Protein AF-0000000080018408 (afdb_homodimer)

Solvent-accessible surface area (backbone atoms only — not comparable to full-atom values): 12020 Å² total; per-residue (Å²): 136,82,80,74,79,76,73,76,73,68,68,70,68,65,77,64,64,74,57,63,66,40,76,51,32,32,37,40,44,40,57,43,74,46,56,87,51,41,62,68,34,44,39,28,63,75,32,62,32,48,46,30,74,57,24,29,42,32,13,75,92,55,68,38,22,37,37,36,30,33,40,40,35,24,36,65,68,32,47,52,50,37,51,51,52,47,51,72,69,69,45,57,72,43,79,43,78,80,79,81,77,76,69,80,82,113,137,82,79,75,78,76,74,77,75,72,71,72,70,54,78,71,61,78,62,63,67,40,76,50,34,31,36,41,46,42,57,43,74,46,55,87,50,42,62,68,36,43,38,28,63,76,34,62,32,47,45,30,74,58,22,28,43,34,13,76,92,55,66,37,22,36,38,36,31,35,40,40,37,24,36,65,69,33,47,52,50,37,53,50,51,46,50,73,68,68,46,56,71,44,81,42,79,81,78,80,76,77,70,78,80,113

InterPro domains:
  IPR018449 NIL domain [PF09383] (25-93)
  IPR018449 NIL domain [SM00930] (22-96)
  IPR045865 ACT-like domain [SSF55021] (19-92)

Secondary structure (DSSP, 8-state):
---------------------EEEEEEEEE-GGGTT--HHHHHHHTT--EEEEEEEEESGGGTT-EEEEEEEEE-HHHHHHHHHHHHHTT--EEEE----------/--------------S------EEEEEEEEE-GGGTT--HHHHHHHTT--EEEEEEEEESGGGTT-EEEEEEEEE-HHHHHHHHHHHHHTT--EEEE----------

Radius of gyration: 22.49 Å; Cα contacts (8 Å, |Δi|>4): 356; chains: 2; bounding box: 64×68×62 Å

Sequence (212 aa):
MTTLNHQQNIILSNFSKHSNATQIRLRLYIPACYQHQPVISQLISKYNLVVNITGASLGKNTGYEGYFDIQIRGDISQISSGLSYLESLNLKIVGKPNVDGDSWFCMTTLNHQQNIILSNFSKHSNATQIRLRLYIPACYQHQPVISQLISKYNLVVNITGASLGKNTGYEGYFDIQIRGDISQISSGLSYLESLNLKIVGKPNVDGDSWFC

Foldseek 3Di:
DCPDDPPCPVPVVPCPVVLVKDKWKKKWWFDQVCLPPPLVVCLCPVLVKDKDFPDWDADVVVVRIIMTIIMIIGHPSSVVVSVVSSVVVVIDMGTDDDDPCPVDDD/DPPPPPPPPPPCPPPVPVQVKDKWKKKWWFDQVCLPPPLVVCLCPVLVKDKDFPDWDADVVVVRIIMTIIMIIDHPSSVVVSVVSSVVVVIDMGTDDDDPCPVDDD

pLDDT: mean 83.2, std 23.45, range [34.12, 98.88]

Organism: NCBI:txid2019572

Structure (mmCIF, N/CA/C/O backbone):
data_AF-0000000080018408-model_v1
#
loop_
_entity.id
_entity.type
_entity.pdbx_description
1 polymer 'NIL domain-containing protein'
#
loop_
_atom_site.group_PDB
_atom_site.id
_atom_site.type_symbol
_atom_site.label_atom_id
_atom_site.label_alt_id
_atom_site.label_comp_id
_atom_site.label_asym_id
_atom_site.label_entity_id
_atom_site.label_seq_id
_atom_site.pdbx_PDB_ins_code
_atom_site.Cartn_x
_atom_site.Cartn_y
_atom_site.Cartn_z
_atom_site.occupancy
_atom_site.B_iso_or_equiv
_atom_site.auth_seq_id
_atom_site.auth_comp_id
_atom_site.auth_asym_id
_atom_site.auth_atom_id
_atom_site.pdbx_PDB_model_num
ATOM 1 N N . MET A 1 1 ? -44.906 5.684 47.594 1 36 1 MET A N 1
ATOM 2 C CA . MET A 1 1 ? -43.625 6.355 47.344 1 36 1 MET A CA 1
ATOM 3 C C . MET A 1 1 ? -42.75 5.52 46.406 1 36 1 MET A C 1
ATOM 5 O O . MET A 1 1 ? -42.25 4.465 46.812 1 36 1 MET A O 1
ATOM 9 N N . THR A 1 2 ? -43.094 5.445 45.125 1 38.75 2 THR A N 1
ATOM 10 C CA . THR A 1 2 ? -42.844 4.688 43.906 1 38.75 2 THR A CA 1
ATOM 11 C C . THR A 1 2 ? -41.438 4.977 43.375 1 38.75 2 THR A C 1
ATOM 13 O O . THR A 1 2 ? -41.219 6.043 42.812 1 38.75 2 THR A O 1
ATOM 16 N N . THR A 1 3 ? -40.406 4.777 44.25 1 41.25 3 THR A N 1
ATOM 17 C CA . THR A 1 3 ? -39.031 5.125 43.906 1 41.25 3 THR A CA 1
ATOM 18 C C . THR A 1 3 ? -38.562 4.371 42.656 1 41.25 3 THR A C 1
ATOM 20 O O . THR A 1 3 ? -38.531 3.137 42.656 1 41.25 3 THR A O 1
ATOM 23 N N . LEU A 1 4 ? -39.125 4.801 41.406 1 36.75 4 LEU A N 1
ATOM 24 C CA . LEU A 1 4 ? -38.781 4.348 40.062 1 36.75 4 LEU A CA 1
ATOM 25 C C . LEU A 1 4 ? -37.25 4.242 39.938 1 36.75 4 LEU A C 1
ATOM 27 O O . LEU A 1 4 ? -36.531 5.086 40.438 1 36.75 4 LEU A O 1
ATOM 31 N N . ASN A 1 5 ? -36.812 3.066 39.5 1 42 5 ASN A N 1
ATOM 32 C CA . ASN A 1 5 ? -35.562 2.453 39.062 1 42 5 ASN A CA 1
ATOM 33 C C . ASN A 1 5 ? -34.906 3.303 37.969 1 42 5 ASN A C 1
ATOM 35 O O . ASN A 1 5 ? -35.375 3.387 36.844 1 42 5 ASN A O 1
ATOM 39 N N . HIS A 1 6 ? -34.312 4.461 38.375 1 39 6 HIS A N 1
ATOM 40 C CA . HIS A 1 6 ? -33.438 5.184 37.438 1 39 6 HIS A CA 1
ATOM 41 C C . HIS A 1 6 ? -32.438 4.242 36.781 1 39 6 HIS A C 1
ATOM 43 O O . HIS A 1 6 ? -31.578 3.686 37.469 1 39 6 HIS A O 1
ATOM 49 N N . GLN A 1 7 ? -32.938 3.34 35.906 1 38.81 7 GLN A N 1
ATOM 50 C CA . GLN A 1 7 ? -32.062 2.617 35 1 38.81 7 GLN A CA 1
ATOM 51 C C . GLN A 1 7 ? -30.984 3.541 34.406 1 38.81 7 GLN A C 1
ATOM 53 O O . GLN A 1 7 ? -31.297 4.59 33.844 1 38.81 7 GLN A O 1
ATOM 58 N N . GLN A 1 8 ? -29.812 3.715 35.156 1 37.12 8 GLN A N 1
ATOM 59 C CA . GLN A 1 8 ? -28.578 4.297 34.625 1 37.12 8 GLN A CA 1
ATOM 60 C C . GLN A 1 8 ? -28.297 3.809 33.219 1 37.12 8 GLN A C 1
ATOM 62 O O . GLN A 1 8 ? -28 2.631 33 1 37.12 8 GLN A O 1
ATOM 67 N N . ASN A 1 9 ? -29.203 4.168 32.25 1 38.22 9 ASN A N 1
ATOM 68 C CA . ASN A 1 9 ? -28.75 4.066 30.859 1 38.22 9 ASN A CA 1
ATOM 69 C C . ASN A 1 9 ? -27.297 4.504 30.719 1 38.22 9 ASN A C 1
ATOM 71 O O . ASN A 1 9 ? -27 5.703 30.719 1 38.22 9 ASN A O 1
ATOM 75 N N . ILE A 1 10 ? -26.391 3.85 31.469 1 35.66 10 ILE A N 1
ATOM 76 C CA . ILE A 1 10 ? -24.984 4.055 31.109 1 35.66 10 ILE A CA 1
ATOM 77 C C . ILE A 1 10 ? -24.844 4.152 29.594 1 35.66 10 ILE A C 1
ATOM 79 O O . ILE A 1 10 ? -25.078 3.174 28.891 1 35.66 10 ILE A O 1
ATOM 83 N N . ILE A 1 11 ? -25.344 5.25 29 1 34.12 11 ILE A N 1
ATOM 84 C CA . ILE A 1 11 ? -24.859 5.676 27.688 1 34.12 11 ILE A CA 1
ATOM 85 C C . ILE A 1 11 ? -23.406 5.227 27.5 1 34.1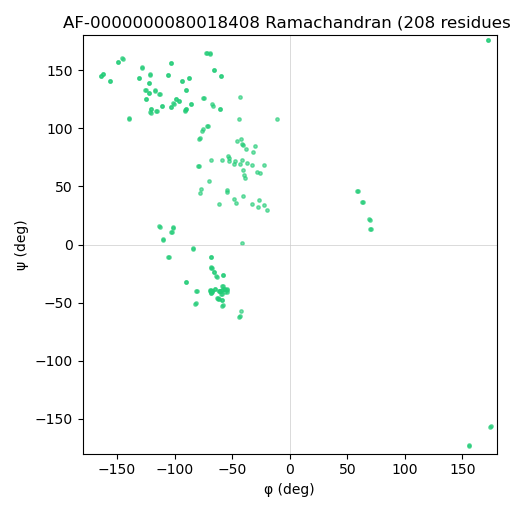2 11 ILE A C 1
ATOM 87 O O . ILE A 1 11 ? -22.516 5.699 28.203 1 34.12 11 ILE A O 1
ATOM 91 N N . LEU A 1 12 ? -23.203 3.922 27.516 1 36.12 12 LEU A N 1
ATOM 92 C CA . LEU A 1 12 ? -22 3.5 26.828 1 36.12 12 LEU A CA 1
ATOM 93 C C . LEU A 1 12 ? -21.625 4.492 25.734 1 36.12 12 LEU A C 1
ATOM 95 O O . LEU A 1 12 ? -22.234 4.504 24.656 1 36.12 12 LEU A O 1
ATOM 99 N N . SER A 1 13 ? -21.828 5.781 26.031 1 37.16 13 SER A N 1
ATOM 100 C CA . SER A 1 13 ? -21.062 6.664 25.141 1 37.16 13 SER A CA 1
ATOM 101 C C . SER A 1 13 ? -19.828 5.961 24.594 1 37.16 13 SER A C 1
ATOM 103 O O . SER A 1 13 ? -18.953 5.551 25.344 1 37.16 13 SER A O 1
ATOM 105 N N . ASN A 1 14 ? -20.062 4.91 23.875 1 38.53 14 ASN A N 1
ATOM 106 C CA . ASN A 1 14 ? -19.094 4.383 22.922 1 38.53 14 ASN A CA 1
ATOM 107 C C . ASN A 1 14 ? -17.938 5.359 22.703 1 38.53 14 ASN A C 1
ATOM 109 O O . ASN A 1 14 ? -18.156 6.555 22.5 1 38.53 14 ASN A O 1
ATOM 113 N N . PHE A 1 15 ? -16.75 4.977 23.266 1 38.38 15 PHE A N 1
ATOM 114 C CA . PHE A 1 15 ? -15.375 5.367 22.984 1 38.38 15 PHE A CA 1
ATOM 115 C C . PHE A 1 15 ? -15.25 5.914 21.562 1 38.38 15 PHE A C 1
ATOM 117 O O . PHE A 1 15 ? -15.133 5.145 20.609 1 38.38 15 PHE A O 1
ATOM 124 N N . SER A 1 16 ? -16.219 6.57 21.078 1 44.53 16 SER A N 1
ATOM 125 C CA . SER A 1 16 ? -15.719 7.371 19.953 1 44.53 16 SER A CA 1
ATOM 126 C C . SER A 1 16 ? -14.352 7.969 20.281 1 44.53 16 SER A C 1
ATOM 128 O O . SER A 1 16 ? -14.242 8.922 21.047 1 44.53 16 SER A O 1
ATOM 130 N N . LYS A 1 17 ? -13.539 7.141 20.906 1 44 17 LYS A N 1
ATOM 131 C CA . LYS A 1 17 ? -12.188 7.695 20.938 1 44 17 LYS A CA 1
ATOM 132 C C . LYS A 1 17 ? -11.984 8.719 19.828 1 44 17 LYS A C 1
ATOM 134 O O . LYS A 1 17 ? -12 8.367 18.641 1 44 17 LYS A O 1
ATOM 139 N N . HIS A 1 18 ? -12.625 9.875 19.859 1 48.81 18 HIS A N 1
ATOM 140 C CA . HIS A 1 18 ? -12.164 11.07 19.156 1 48.81 18 HIS A CA 1
ATOM 141 C C . HIS A 1 18 ? -10.68 10.969 18.828 1 48.81 18 HIS A C 1
ATOM 143 O O . HIS A 1 18 ? -9.828 11.406 19.594 1 48.81 18 HIS A O 1
ATOM 149 N N . SER A 1 19 ? -10.305 9.727 18.656 1 56.53 19 SER A N 1
ATOM 150 C CA . SER A 1 19 ? -8.883 9.602 18.344 1 56.53 19 SER A CA 1
ATOM 151 C C . SER A 1 19 ? -8.43 10.688 17.391 1 56.53 19 SER A C 1
ATOM 153 O O . SER A 1 19 ? -9.039 10.898 16.328 1 56.53 19 SER A O 1
ATOM 155 N N . ASN A 1 20 ? -8.055 11.891 17.891 1 69.81 20 ASN A N 1
ATOM 156 C CA . ASN A 1 20 ? -7.449 12.977 17.141 1 69.81 20 ASN A CA 1
ATOM 157 C C . ASN A 1 20 ? -6.578 12.453 16 1 69.81 20 ASN A C 1
ATOM 159 O O . ASN A 1 20 ? -5.477 11.945 16.234 1 69.81 20 ASN A O 1
ATOM 163 N N . ALA A 1 21 ? -7.305 12.102 14.938 1 86 21 ALA A N 1
ATOM 164 C CA . ALA A 1 21 ? -6.555 11.609 13.789 1 86 21 ALA A CA 1
ATOM 165 C C . ALA A 1 21 ? -5.594 12.664 13.266 1 86 21 ALA A C 1
ATOM 167 O O . ALA A 1 21 ? -5.957 13.844 13.141 1 86 21 ALA A O 1
ATOM 168 N N . THR A 1 22 ? -4.359 12.336 13.352 1 92.44 22 THR A N 1
ATOM 169 C CA . THR A 1 22 ? -3.279 13.109 12.75 1 92.44 22 THR A CA 1
ATOM 170 C C . THR A 1 22 ? -2.939 12.57 11.359 1 92.44 22 THR A C 1
ATOM 172 O O . THR A 1 22 ? -3.109 11.383 11.094 1 92.44 22 THR A O 1
ATOM 175 N N . GLN A 1 23 ? -2.65 13.57 10.43 1 95.75 23 GLN A N 1
ATOM 176 C CA . GLN A 1 23 ? -2.266 13.203 9.07 1 95.75 23 GLN A CA 1
ATOM 177 C C . GLN A 1 23 ? -0.895 13.773 8.719 1 95.75 23 GLN A C 1
ATOM 179 O O . GLN A 1 23 ? -0.616 14.938 8.977 1 95.75 23 GLN A O 1
ATOM 184 N N . ILE A 1 24 ? -0.051 12.867 8.188 1 96.88 24 ILE A N 1
ATOM 185 C CA . ILE A 1 24 ? 1.231 13.352 7.691 1 96.88 24 ILE A CA 1
ATOM 186 C C . ILE A 1 24 ? 1.449 12.859 6.262 1 96.88 24 ILE A C 1
ATOM 188 O O . ILE A 1 24 ? 0.867 11.859 5.852 1 96.88 24 ILE A O 1
ATOM 192 N N . ARG A 1 25 ? 2.229 13.633 5.48 1 97.94 25 ARG A N 1
ATOM 193 C CA . ARG A 1 25 ? 2.615 13.281 4.117 1 97.94 25 ARG A CA 1
ATOM 194 C C . ARG A 1 25 ? 4.125 13.117 3.998 1 97.94 25 ARG A C 1
ATOM 196 O O . ARG A 1 25 ? 4.887 13.914 4.559 1 97.94 25 ARG A O 1
ATOM 203 N N . LEU A 1 26 ? 4.477 12.031 3.361 1 98.19 26 LEU A N 1
ATOM 204 C CA . LEU A 1 26 ? 5.914 11.836 3.189 1 98.19 26 LEU A CA 1
ATOM 205 C C . LEU A 1 26 ? 6.211 11.078 1.901 1 98.19 26 LEU A C 1
ATOM 207 O O . LEU A 1 26 ? 5.312 10.469 1.315 1 98.19 26 LEU A O 1
ATOM 211 N N . ARG A 1 27 ? 7.406 11.234 1.385 1 98.62 27 ARG A N 1
ATOM 212 C CA . ARG A 1 27 ? 7.984 10.344 0.384 1 98.62 27 ARG A CA 1
ATOM 213 C C . ARG A 1 27 ? 8.883 9.289 1.034 1 98.62 27 ARG A C 1
ATOM 215 O O . ARG A 1 27 ? 9.773 9.633 1.811 1 98.62 27 ARG A O 1
ATOM 222 N N . LEU A 1 28 ? 8.547 8.062 0.758 1 98.81 28 LEU A N 1
ATOM 223 C CA . LEU A 1 28 ? 9.328 6.918 1.208 1 98.81 28 LEU A CA 1
ATOM 224 C C . LEU A 1 28 ? 10.164 6.344 0.068 1 98.81 28 LEU A C 1
ATOM 226 O O . LEU A 1 28 ? 9.617 5.934 -0.959 1 98.81 28 LEU A O 1
ATOM 230 N N . TYR A 1 29 ? 11.492 6.344 0.191 1 98.75 29 TYR A N 1
ATOM 231 C CA . TYR A 1 29 ? 12.367 5.711 -0.79 1 98.75 29 TYR A CA 1
ATOM 232 C C . TYR A 1 29 ? 12.625 4.254 -0.43 1 98.75 29 TYR A C 1
ATOM 234 O O . TYR A 1 29 ? 12.938 3.938 0.72 1 98.75 29 TYR A O 1
ATOM 242 N N . ILE A 1 30 ? 12.508 3.348 -1.39 1 98.44 30 ILE A N 1
ATOM 243 C CA . ILE A 1 30 ? 12.617 1.912 -1.153 1 98.44 30 ILE A CA 1
ATOM 244 C C . ILE A 1 30 ? 13.758 1.338 -1.996 1 98.44 30 ILE A C 1
ATOM 246 O O . ILE A 1 30 ? 13.648 1.258 -3.223 1 98.44 30 ILE A O 1
ATOM 250 N N . PRO A 1 31 ? 14.75 0.898 -1.301 1 97.81 31 PRO A N 1
ATOM 251 C CA . PRO A 1 31 ? 15.82 0.232 -2.055 1 97.81 31 PRO A CA 1
ATOM 252 C C . PRO A 1 31 ? 15.406 -1.145 -2.568 1 97.81 31 PRO A C 1
ATOM 254 O O . PRO A 1 31 ? 14.445 -1.737 -2.061 1 97.81 31 PRO A O 1
ATOM 257 N N . ALA A 1 32 ? 16.172 -1.66 -3.504 1 96.5 32 ALA A N 1
ATOM 258 C CA . ALA A 1 32 ? 15.844 -2.914 -4.18 1 96.5 32 ALA A CA 1
ATOM 259 C C . ALA A 1 32 ? 15.852 -4.082 -3.199 1 96.5 32 ALA A C 1
ATOM 261 O O . ALA A 1 32 ? 15.117 -5.055 -3.373 1 96.5 32 ALA A O 1
ATOM 262 N N . CYS A 1 33 ? 16.609 -3.965 -2.158 1 95.19 33 CYS A N 1
ATOM 263 C CA . CYS A 1 33 ? 16.734 -5.078 -1.223 1 95.19 33 CYS A CA 1
ATOM 264 C C . CYS A 1 33 ? 15.43 -5.309 -0.471 1 95.19 33 CYS A C 1
ATOM 266 O O . CYS A 1 33 ? 15.234 -6.359 0.138 1 95.19 33 CYS A O 1
ATOM 268 N N . TYR A 1 34 ? 14.477 -4.391 -0.579 1 96.62 34 TYR A N 1
ATOM 269 C CA . TYR A 1 34 ? 13.188 -4.543 0.082 1 96.62 34 TYR A CA 1
ATOM 270 C C . TYR A 1 34 ? 12.125 -5.008 -0.903 1 96.62 34 TYR A C 1
ATOM 272 O O . TYR A 1 34 ? 10.93 -4.98 -0.595 1 96.62 34 TYR A O 1
ATOM 280 N N . GLN A 1 35 ? 12.469 -5.449 -2.016 1 94.12 35 GLN A N 1
ATOM 281 C CA . GLN A 1 35 ? 11.547 -5.836 -3.084 1 94.12 35 GLN A CA 1
ATOM 282 C C . GLN A 1 35 ? 10.578 -6.914 -2.611 1 94.12 35 GLN A C 1
ATOM 284 O O . GLN A 1 35 ? 9.43 -6.957 -3.057 1 94.12 35 GLN A O 1
ATOM 289 N N . HIS A 1 36 ? 10.945 -7.703 -1.644 1 93.19 36 HIS A N 1
ATOM 290 C CA . HIS A 1 36 ? 10.102 -8.812 -1.199 1 93.19 36 HIS A CA 1
ATOM 291 C C . HIS A 1 36 ? 9.586 -8.578 0.216 1 93.19 36 HIS A C 1
ATOM 293 O O . HIS A 1 36 ? 9.086 -9.5 0.86 1 93.19 36 HIS A O 1
ATOM 299 N N . GLN A 1 37 ? 9.68 -7.402 0.66 1 96.06 37 GLN A N 1
ATOM 300 C CA . GLN A 1 37 ? 9.227 -7.027 1.996 1 96.06 37 GLN A CA 1
ATOM 301 C C . GLN A 1 37 ? 8 -6.117 1.93 1 96.06 37 GLN A C 1
ATOM 303 O O . GLN A 1 37 ? 8.062 -5.023 1.365 1 96.06 37 GLN A O 1
ATOM 308 N N . PRO A 1 38 ? 6.895 -6.539 2.5 1 98.38 38 PRO A N 1
ATOM 309 C CA . PRO A 1 38 ? 5.672 -5.738 2.43 1 98.38 38 PRO A CA 1
ATOM 310 C C . PRO A 1 38 ? 5.66 -4.59 3.436 1 98.38 38 PRO A C 1
ATOM 312 O O . PRO A 1 38 ? 4.789 -4.539 4.309 1 98.38 38 PRO A O 1
ATOM 315 N N . VAL A 1 39 ? 6.516 -3.607 3.277 1 98.69 39 VAL A N 1
ATOM 316 C CA . VAL A 1 39 ? 6.77 -2.504 4.195 1 98.69 39 VAL A CA 1
ATOM 317 C C . VAL A 1 39 ? 5.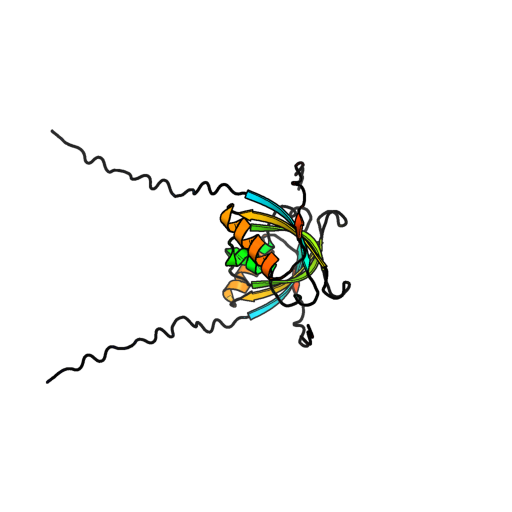484 -1.716 4.426 1 98.69 39 VAL A C 1
ATOM 319 O O . VAL A 1 39 ? 5.105 -1.453 5.57 1 98.69 39 VAL A O 1
ATOM 322 N N . ILE A 1 40 ? 4.777 -1.379 3.381 1 98.88 40 ILE A N 1
ATOM 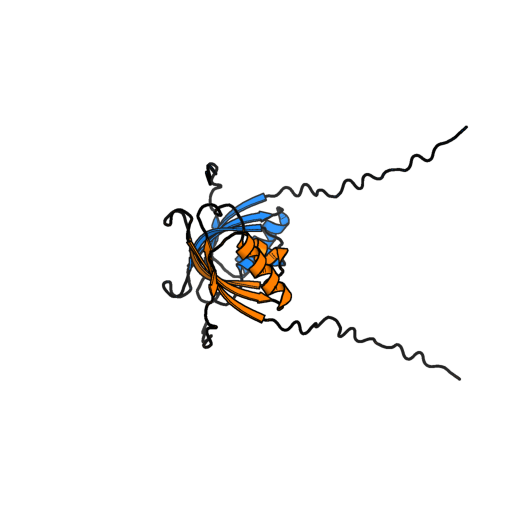323 C CA . ILE A 1 40 ? 3.559 -0.586 3.477 1 98.88 40 ILE A CA 1
ATOM 324 C C . ILE A 1 40 ? 2.467 -1.402 4.164 1 98.88 40 ILE A C 1
ATOM 326 O O . ILE A 1 40 ? 1.703 -0.87 4.977 1 98.88 40 ILE A O 1
ATOM 330 N N . SER A 1 41 ? 2.371 -2.656 3.869 1 98.88 41 SER A N 1
ATOM 331 C CA . SER A 1 41 ? 1.413 -3.533 4.535 1 98.88 41 SER A CA 1
ATOM 332 C C . SER A 1 41 ? 1.615 -3.527 6.047 1 98.88 41 SER A C 1
ATOM 334 O O . SER A 1 41 ? 0.645 -3.531 6.805 1 98.88 41 SER A O 1
ATOM 336 N N . GLN A 1 42 ? 2.855 -3.49 6.492 1 98.69 42 GLN A N 1
ATOM 337 C CA . GLN A 1 42 ? 3.174 -3.492 7.918 1 98.69 42 GLN A CA 1
ATOM 338 C C . GLN A 1 42 ? 2.734 -2.189 8.578 1 98.69 42 GLN A C 1
ATOM 340 O O . GLN A 1 42 ? 2.205 -2.201 9.695 1 98.69 42 GLN A O 1
ATOM 345 N N . LEU A 1 43 ? 2.945 -1.055 7.836 1 98.81 43 LEU A N 1
ATOM 346 C CA . LEU A 1 43 ? 2.449 0.209 8.367 1 98.81 43 LEU A CA 1
ATOM 347 C C . LEU A 1 43 ? 0.962 0.114 8.695 1 98.81 43 LEU A C 1
ATOM 349 O O . LEU A 1 43 ? 0.515 0.623 9.727 1 98.81 43 LEU A O 1
ATOM 353 N N . ILE A 1 44 ? 0.313 -0.562 7.832 1 98.81 44 ILE A N 1
ATOM 354 C CA . ILE A 1 44 ? -1.142 -0.614 7.926 1 98.81 44 ILE A CA 1
ATOM 355 C C . ILE A 1 44 ? -1.557 -1.663 8.953 1 98.81 44 ILE A C 1
ATOM 357 O O . ILE A 1 44 ? -2.309 -1.365 9.891 1 98.81 44 ILE A O 1
ATOM 361 N N . SER A 1 45 ? -1.073 -2.838 8.883 1 98.56 45 SER A N 1
ATOM 362 C CA . SER A 1 45 ? -1.58 -3.957 9.672 1 98.56 45 SER A CA 1
ATOM 363 C C . SER A 1 45 ? -1.013 -3.938 11.094 1 98.56 45 SER A C 1
ATOM 365 O O . SER A 1 45 ? -1.728 -4.219 12.055 1 98.56 45 SER A O 1
ATOM 367 N N . LYS A 1 46 ? 0.2 -3.631 11.242 1 98.38 46 LYS A N 1
ATOM 368 C CA . LYS A 1 46 ? 0.854 -3.732 12.539 1 98.38 46 LYS A CA 1
ATOM 369 C C . LYS A 1 46 ? 0.722 -2.43 13.328 1 98.38 46 LYS A C 1
ATOM 371 O O . LYS A 1 46 ? 0.579 -2.447 14.547 1 98.38 46 LYS A O 1
ATOM 376 N N . TYR A 1 47 ? 0.694 -1.312 12.602 1 98.44 47 TYR A N 1
ATOM 377 C CA . TYR A 1 47 ? 0.71 -0.034 13.305 1 98.44 47 TYR A CA 1
ATOM 378 C C . TYR A 1 47 ? -0.632 0.677 13.172 1 98.44 47 TYR A C 1
ATOM 380 O O . TYR A 1 47 ? -0.783 1.817 13.617 1 98.44 47 TYR A O 1
ATOM 388 N N . ASN A 1 48 ? -1.562 0.031 12.562 1 98 48 ASN A N 1
ATOM 389 C CA . ASN A 1 48 ? -2.949 0.483 12.516 1 98 48 ASN A CA 1
ATOM 390 C C . ASN A 1 48 ? -3.064 1.864 11.875 1 98 48 ASN A C 1
ATOM 392 O O . ASN A 1 48 ? -3.721 2.752 12.422 1 98 48 ASN A O 1
ATOM 396 N N . LEU A 1 49 ? -2.365 2.018 10.758 1 98.75 49 LEU A N 1
ATOM 397 C CA . LEU A 1 49 ? -2.395 3.283 10.031 1 98.75 49 LEU A CA 1
ATOM 398 C C . LEU A 1 49 ? -3.236 3.164 8.766 1 98.75 49 LEU A C 1
ATOM 400 O O . LEU A 1 49 ? -3.32 2.088 8.172 1 98.75 49 LEU A O 1
ATOM 404 N N . VAL A 1 50 ? -3.904 4.215 8.422 1 98.62 50 VAL A N 1
ATOM 405 C CA . VAL A 1 50 ? -4.504 4.34 7.094 1 98.62 50 VAL A CA 1
ATOM 406 C C . VAL A 1 50 ? -3.514 4.996 6.137 1 98.62 50 VAL A C 1
ATOM 408 O O . VAL A 1 50 ? -3.07 6.125 6.371 1 98.62 50 VAL A O 1
ATOM 411 N N . VAL A 1 51 ? -3.088 4.277 5.109 1 98.75 51 VAL A N 1
ATOM 412 C CA . VAL A 1 51 ? -2.059 4.77 4.195 1 98.75 51 VAL A CA 1
ATOM 413 C C . VAL A 1 51 ? -2.648 4.941 2.799 1 98.75 51 VAL A C 1
ATOM 415 O O . VAL A 1 51 ? -3.092 3.971 2.18 1 98.75 51 VAL A O 1
ATOM 418 N N . ASN A 1 52 ? -2.719 6.168 2.322 1 98.19 52 ASN A N 1
ATOM 419 C CA . ASN A 1 52 ? -3.051 6.461 0.931 1 98.19 52 ASN A CA 1
ATOM 420 C C . ASN A 1 52 ? -1.798 6.727 0.1 1 98.19 52 ASN A C 1
ATOM 422 O O . ASN A 1 52 ? -0.947 7.527 0.491 1 98.19 52 ASN A O 1
ATOM 426 N N . ILE A 1 53 ? -1.648 5.969 -1.008 1 98.31 53 ILE A N 1
ATOM 427 C CA . ILE A 1 53 ? -0.525 6.172 -1.916 1 98.31 53 ILE A CA 1
ATOM 428 C C . ILE A 1 53 ? -0.916 7.168 -3.006 1 98.31 53 ILE A C 1
ATOM 430 O O . ILE A 1 53 ? -1.769 6.875 -3.846 1 98.31 53 ILE A O 1
ATOM 434 N N . THR A 1 54 ? -0.269 8.367 -3.049 1 96.44 54 THR A N 1
ATOM 435 C CA . THR A 1 54 ? -0.642 9.461 -3.938 1 96.44 54 THR A CA 1
ATOM 436 C C . THR A 1 54 ? 0.347 9.578 -5.094 1 96.44 54 THR A C 1
ATOM 438 O O . THR A 1 54 ? 0.087 10.289 -6.066 1 96.44 54 THR A O 1
ATOM 441 N N . GLY A 1 55 ? 1.423 8.891 -4.996 1 97.69 55 GLY A N 1
ATOM 442 C CA . GLY A 1 55 ? 2.457 8.844 -6.02 1 97.69 55 GLY A CA 1
ATOM 443 C C . GLY A 1 55 ? 3.416 7.68 -5.836 1 97.69 55 GLY A C 1
ATOM 444 O O . GLY A 1 55 ? 3.691 7.266 -4.707 1 97.69 55 GLY A O 1
ATOM 445 N N . ALA A 1 56 ? 3.852 7.141 -6.914 1 98.5 56 ALA A N 1
ATOM 446 C CA . ALA A 1 56 ? 4.82 6.051 -6.82 1 98.5 56 ALA A CA 1
ATOM 447 C C . ALA A 1 56 ? 5.543 5.844 -8.148 1 98.5 56 ALA A C 1
ATOM 449 O O . ALA A 1 56 ? 4.965 6.059 -9.219 1 98.5 56 ALA A O 1
ATOM 450 N N . SER A 1 57 ? 6.758 5.465 -8.086 1 98.38 57 SER A N 1
ATOM 451 C CA . SER A 1 57 ? 7.582 4.938 -9.164 1 98.38 57 SER A CA 1
ATOM 452 C C . SER A 1 57 ? 8.453 3.781 -8.688 1 98.38 57 SER A C 1
ATOM 454 O O . SER A 1 57 ? 9.328 3.967 -7.84 1 98.38 57 SER A O 1
ATOM 456 N N . LEU A 1 58 ? 8.086 2.615 -9.133 1 98.06 58 LEU A N 1
ATOM 457 C CA . LEU A 1 58 ? 8.719 1.378 -8.695 1 98.06 58 LEU A CA 1
ATOM 458 C C . LEU A 1 58 ? 8.547 0.276 -9.734 1 98.06 58 LEU A C 1
ATOM 460 O O . LEU A 1 58 ? 7.465 0.125 -10.312 1 98.06 58 LEU A O 1
ATOM 464 N N . GLY A 1 59 ? 9.602 -0.54 -9.938 1 96.44 59 GLY A N 1
ATOM 465 C CA . GLY A 1 59 ? 9.477 -1.704 -10.797 1 96.44 59 GLY A CA 1
ATOM 466 C C . GLY A 1 59 ? 10.797 -2.154 -11.391 1 96.44 59 GLY A C 1
ATOM 467 O O . GLY A 1 59 ? 11.859 -1.688 -10.969 1 96.44 59 GLY A O 1
ATOM 468 N N . LYS A 1 60 ? 10.641 -3.135 -12.305 1 92.88 60 LYS A N 1
ATOM 469 C CA . LYS A 1 60 ? 11.828 -3.697 -12.945 1 92.88 60 LYS A CA 1
ATOM 470 C C . LYS A 1 60 ? 12.617 -2.619 -13.68 1 92.88 60 LYS A C 1
ATOM 472 O O . LYS A 1 60 ? 13.852 -2.619 -13.656 1 92.88 60 LYS A O 1
ATOM 477 N N . ASN A 1 61 ? 11.906 -1.671 -14.25 1 93.25 61 ASN A N 1
ATOM 478 C CA . ASN A 1 61 ? 12.531 -0.622 -15.047 1 93.25 61 ASN A CA 1
ATOM 479 C C . ASN A 1 61 ? 13.375 0.311 -14.188 1 93.25 61 ASN A C 1
ATOM 481 O O . ASN A 1 61 ? 14.258 1.005 -14.695 1 93.25 61 ASN A O 1
ATOM 485 N N . THR A 1 62 ? 13.18 0.366 -12.906 1 93.75 62 THR A N 1
ATOM 486 C CA . THR A 1 62 ? 13.938 1.186 -11.977 1 93.75 62 THR A CA 1
ATOM 487 C C . THR A 1 62 ? 14.945 0.334 -11.203 1 93.75 62 THR A C 1
ATOM 489 O O . THR A 1 62 ? 15.539 0.795 -10.227 1 93.75 62 THR A O 1
ATOM 492 N N . GLY A 1 63 ? 15.188 -0.935 -11.586 1 93.88 63 GLY A N 1
ATOM 493 C CA . GLY A 1 63 ? 16.016 -1.846 -10.805 1 93.88 63 GLY A CA 1
ATOM 494 C C . GLY A 1 63 ? 15.367 -2.26 -9.492 1 93.88 63 GLY A C 1
ATOM 495 O O . GLY A 1 63 ? 16.062 -2.531 -8.516 1 93.88 63 GLY A O 1
ATOM 496 N N . TYR A 1 64 ? 14.047 -2.168 -9.344 1 93.5 64 TYR A N 1
ATOM 497 C CA . TYR A 1 64 ? 13.227 -2.559 -8.203 1 93.5 64 TYR A CA 1
ATOM 498 C C . TYR A 1 64 ? 13.469 -1.631 -7.016 1 93.5 64 TYR A C 1
ATOM 500 O O . TYR A 1 64 ? 13.18 -1.99 -5.871 1 93.5 64 TYR A O 1
ATOM 508 N N . GLU A 1 65 ? 14.125 -0.541 -7.316 1 97.5 65 GLU A N 1
ATOM 509 C CA . GLU A 1 65 ? 14.148 0.569 -6.367 1 97.5 65 GLU A CA 1
ATOM 510 C C . GLU A 1 65 ? 13.195 1.683 -6.797 1 97.5 65 GLU A C 1
ATOM 512 O O . GLU A 1 65 ? 12.828 1.773 -7.969 1 97.5 65 GLU A O 1
ATOM 517 N N . GLY A 1 66 ? 12.742 2.494 -5.867 1 98.19 66 GLY A N 1
ATOM 518 C CA . GLY A 1 66 ? 11.805 3.553 -6.199 1 98.19 66 GLY A CA 1
ATOM 519 C C . GLY A 1 66 ? 11.297 4.305 -4.98 1 98.19 66 GLY A C 1
ATOM 520 O O . GLY A 1 66 ? 12.023 4.48 -4.004 1 98.19 66 GLY A O 1
ATOM 521 N N . TYR A 1 67 ? 10.125 4.906 -5.148 1 98.62 67 TYR A N 1
ATOM 522 C CA . TYR A 1 67 ? 9.578 5.68 -4.039 1 98.62 67 TYR A CA 1
ATOM 523 C C . TYR A 1 67 ? 8.055 5.59 -4.004 1 98.62 67 TYR A C 1
ATOM 525 O O . TYR A 1 67 ? 7.43 5.211 -4.996 1 98.62 67 TYR A O 1
ATOM 533 N N . PHE A 1 68 ? 7.523 5.887 -2.873 1 98.62 68 PHE A N 1
ATOM 534 C CA . PHE A 1 68 ? 6.102 6.082 -2.623 1 98.62 68 PHE A CA 1
ATOM 535 C C . PHE A 1 68 ? 5.844 7.445 -1.987 1 98.62 68 PHE A C 1
ATOM 537 O O . PHE A 1 68 ? 6.477 7.797 -0.99 1 98.62 68 PHE A O 1
ATOM 544 N N . ASP A 1 69 ? 4.992 8.234 -2.562 1 98.25 69 ASP A N 1
ATOM 545 C CA . ASP A 1 69 ? 4.355 9.336 -1.848 1 98.25 69 ASP A CA 1
ATOM 546 C C . ASP A 1 69 ? 3.105 8.859 -1.11 1 98.25 69 ASP A C 1
ATOM 548 O O . ASP A 1 69 ? 2.182 8.32 -1.726 1 98.25 69 ASP A O 1
ATOM 552 N N . ILE A 1 70 ? 3.121 9.047 0.252 1 98.44 70 ILE A N 1
ATOM 553 C CA . ILE A 1 70 ? 2.014 8.492 1.019 1 98.44 70 ILE A CA 1
ATOM 554 C C . ILE A 1 70 ? 1.454 9.547 1.966 1 98.44 70 ILE A C 1
ATOM 556 O O . ILE A 1 70 ? 2.197 10.391 2.469 1 98.44 70 ILE A O 1
ATOM 560 N N . GLN A 1 71 ? 0.13 9.484 2.109 1 97.5 71 GLN A N 1
ATOM 561 C CA . GLN A 1 71 ? -0.59 10.141 3.199 1 97.5 71 GLN A CA 1
ATOM 562 C C . GLN A 1 71 ? -0.951 9.141 4.297 1 97.5 71 GLN A C 1
ATOM 564 O O . GLN A 1 71 ? -1.601 8.125 4.031 1 97.5 71 GLN A O 1
ATOM 569 N N . ILE A 1 72 ? -0.455 9.43 5.512 1 98.12 72 ILE A N 1
ATOM 570 C CA . ILE A 1 72 ? -0.649 8.516 6.629 1 98.12 72 ILE A CA 1
ATOM 571 C C . ILE A 1 72 ? -1.565 9.148 7.668 1 98.12 72 ILE A C 1
ATOM 573 O O . ILE A 1 72 ? -1.357 10.297 8.07 1 98.12 72 ILE A O 1
ATOM 577 N N . ARG A 1 73 ? -2.605 8.375 8.062 1 98.06 73 ARG A N 1
ATOM 578 C CA . ARG A 1 73 ? -3.539 8.828 9.086 1 98.06 73 ARG A CA 1
ATOM 579 C C . ARG A 1 73 ? -3.582 7.852 10.258 1 98.06 73 ARG A C 1
ATOM 581 O O . ARG A 1 73 ? -3.555 6.637 10.055 1 98.06 73 ARG A O 1
ATOM 588 N N . GLY A 1 74 ? -3.631 8.336 11.453 1 97.69 74 GLY A N 1
ATOM 589 C CA . GLY A 1 74 ? -3.725 7.609 12.711 1 97.69 74 GLY A CA 1
ATOM 590 C C . GLY A 1 74 ? -3.566 8.5 13.922 1 97.69 74 GLY A C 1
ATOM 591 O O . GLY A 1 74 ? -3.447 9.719 13.797 1 97.69 74 GLY A O 1
ATOM 592 N N . ASP A 1 75 ? -3.715 7.957 15.055 1 96.94 75 ASP A N 1
ATOM 593 C CA . ASP A 1 75 ? -3.428 8.766 16.234 1 96.94 75 ASP A CA 1
ATOM 594 C C . ASP A 1 75 ? -1.934 9.055 16.359 1 96.94 75 ASP A C 1
ATOM 596 O O . ASP A 1 75 ? -1.124 8.469 15.633 1 96.94 75 ASP A O 1
ATOM 600 N N . ILE A 1 76 ? -1.62 10.008 17.156 1 96.25 76 ILE A N 1
ATOM 601 C CA . ILE A 1 76 ? -0.244 10.469 17.297 1 96.25 76 ILE A CA 1
ATOM 602 C C . ILE A 1 76 ? 0.663 9.297 17.656 1 96.25 76 ILE A C 1
ATOM 604 O O . ILE A 1 76 ? 1.769 9.172 17.125 1 96.25 76 ILE A O 1
ATOM 608 N N . SER A 1 77 ? 0.225 8.414 18.531 1 97.56 77 SER A N 1
ATOM 609 C CA . SER A 1 77 ? 1.036 7.273 18.953 1 97.56 77 SER A CA 1
ATOM 610 C C . SER A 1 77 ? 1.233 6.293 17.797 1 97.56 77 SER A C 1
ATOM 612 O O . SER A 1 77 ? 2.314 5.723 17.641 1 97.56 77 SER A O 1
ATOM 614 N N . GLN A 1 78 ? 0.199 6.051 17 1 97.94 78 GLN A N 1
ATOM 615 C CA . GLN A 1 78 ? 0.291 5.168 15.844 1 97.94 78 GLN A CA 1
ATOM 616 C C . GLN A 1 78 ? 1.282 5.707 14.82 1 97.94 78 GLN A C 1
ATOM 618 O O . GLN A 1 78 ? 2.143 4.973 14.336 1 97.94 78 GLN A O 1
ATOM 623 N N . ILE A 1 79 ? 1.178 6.965 14.547 1 98.31 79 ILE A N 1
ATOM 624 C CA . ILE A 1 79 ? 2.059 7.625 13.586 1 98.31 79 ILE A CA 1
ATOM 625 C C . ILE A 1 79 ? 3.504 7.551 14.078 1 98.31 79 ILE A C 1
ATOM 627 O O . ILE A 1 79 ? 4.406 7.191 13.32 1 98.31 79 ILE A O 1
ATOM 631 N N . SER A 1 80 ? 3.66 7.859 15.312 1 98 80 SER A N 1
ATOM 632 C CA . SER A 1 80 ? 5 7.805 15.883 1 98 80 SER A CA 1
ATOM 633 C C . SER A 1 80 ? 5.594 6.402 15.773 1 98 80 SER A C 1
ATOM 635 O O . SER A 1 80 ? 6.754 6.242 15.383 1 98 80 SER A O 1
ATOM 637 N N . SER A 1 81 ? 4.867 5.41 16.031 1 98.56 81 SER A N 1
ATOM 638 C CA . SER A 1 81 ? 5.332 4.031 15.953 1 98.56 81 SER A CA 1
ATOM 639 C C . SER A 1 81 ? 5.598 3.621 14.508 1 98.56 81 SER A C 1
ATOM 641 O O . SER A 1 81 ? 6.57 2.92 14.219 1 98.56 81 SER A O 1
ATOM 643 N N . GLY A 1 82 ? 4.723 4.02 13.594 1 98.75 82 GLY A N 1
ATOM 644 C CA . GLY A 1 82 ? 4.926 3.732 12.188 1 98.75 82 GLY A CA 1
ATOM 645 C C . GLY A 1 82 ? 6.191 4.355 11.625 1 98.75 82 GLY A C 1
ATOM 646 O O . GLY A 1 82 ? 6.93 3.709 10.883 1 98.75 82 GLY A O 1
ATOM 647 N N . LEU A 1 83 ? 6.434 5.609 12.086 1 98.62 83 LEU A N 1
ATOM 648 C CA . LEU A 1 83 ? 7.645 6.293 11.648 1 98.62 83 LEU A CA 1
ATOM 649 C C . LEU A 1 83 ? 8.883 5.629 12.242 1 98.62 83 LEU A C 1
ATOM 651 O O . LEU A 1 83 ? 9.914 5.52 11.57 1 98.62 83 LEU A O 1
ATOM 655 N N . SER A 1 84 ? 8.844 5.199 13.484 1 98.69 84 SER A N 1
ATOM 656 C CA . SER A 1 84 ? 9.938 4.469 14.109 1 98.69 84 SER A CA 1
ATOM 657 C C . SER A 1 84 ? 10.227 3.168 13.367 1 98.69 84 SER A C 1
ATOM 659 O O . SER A 1 84 ? 11.391 2.787 13.195 1 98.69 84 SER A O 1
ATOM 661 N N . TYR A 1 85 ? 9.195 2.486 12.945 1 98.88 85 TYR A N 1
ATOM 662 C CA . TYR A 1 85 ? 9.328 1.278 12.141 1 98.88 85 TYR A CA 1
ATOM 663 C C . TYR A 1 85 ? 10.094 1.566 10.852 1 98.88 85 TYR A C 1
ATOM 665 O O . TYR A 1 85 ? 11.078 0.897 10.547 1 98.88 85 TYR A O 1
ATOM 673 N N . LEU A 1 86 ? 9.703 2.564 10.062 1 98.75 86 LEU A N 1
ATOM 674 C CA . LEU A 1 86 ? 10.383 2.912 8.82 1 98.75 86 LEU A CA 1
ATOM 675 C C . LEU A 1 86 ? 11.844 3.262 9.078 1 98.75 86 LEU A C 1
ATOM 677 O O . LEU A 1 86 ? 12.719 2.893 8.289 1 98.75 86 LEU A O 1
ATOM 681 N N . GLU A 1 87 ? 12.055 3.959 10.195 1 98.25 87 GLU A N 1
ATOM 682 C CA . GLU A 1 87 ? 13.414 4.328 10.57 1 98.25 87 GLU A CA 1
ATOM 683 C C . GLU A 1 87 ? 14.25 3.092 10.891 1 98.25 87 GLU A C 1
ATOM 685 O O . GLU A 1 87 ? 15.43 3.029 10.539 1 98.25 87 GLU A O 1
ATOM 690 N N . SER A 1 88 ? 13.672 2.152 11.5 1 98.44 88 SER A N 1
ATOM 691 C CA . SER A 1 88 ? 14.383 0.937 11.875 1 98.44 88 SER A CA 1
ATOM 692 C C . SER A 1 88 ? 14.812 0.144 10.648 1 98.44 88 SER A C 1
ATOM 694 O O . SER A 1 88 ? 15.75 -0.655 10.719 1 98.44 88 SER A O 1
ATOM 696 N N . LEU A 1 89 ? 14.141 0.333 9.578 1 98.19 89 LEU A N 1
ATOM 697 C CA . LEU A 1 89 ? 14.5 -0.321 8.32 1 98.19 89 LEU A CA 1
ATOM 698 C C . LEU A 1 89 ? 15.578 0.464 7.586 1 98.19 89 LEU A C 1
ATOM 700 O O . LEU A 1 89 ? 16.047 0.046 6.523 1 98.19 89 LEU A O 1
ATOM 704 N N . ASN A 1 90 ? 15.945 1.604 8.125 1 98.06 90 ASN A N 1
ATOM 705 C CA . ASN A 1 90 ? 16.969 2.471 7.539 1 98.06 90 ASN A CA 1
ATOM 706 C C . ASN A 1 90 ? 16.531 3.002 6.176 1 98.06 90 ASN A C 1
ATOM 708 O O . ASN A 1 90 ? 17.344 3.088 5.25 1 98.06 90 ASN A O 1
ATOM 712 N N . LEU A 1 91 ? 15.266 3.279 6.082 1 98.69 91 LEU A N 1
ATOM 713 C CA . LEU A 1 91 ? 14.734 3.842 4.844 1 98.69 91 LEU A CA 1
ATOM 714 C C . LEU A 1 91 ? 14.836 5.363 4.852 1 98.69 91 LEU A C 1
ATOM 716 O O . LEU A 1 91 ? 14.68 5.996 5.895 1 98.69 91 LEU A O 1
ATOM 720 N N . LYS A 1 92 ? 15.125 5.977 3.682 1 98.38 92 LYS A N 1
ATOM 721 C CA . LYS A 1 92 ? 15.086 7.426 3.512 1 98.38 92 LYS A CA 1
ATOM 722 C C . LYS A 1 92 ? 13.641 7.922 3.418 1 98.38 92 LYS A C 1
ATOM 724 O O . LYS A 1 92 ? 12.844 7.395 2.641 1 98.38 92 LYS A O 1
ATOM 729 N N . ILE A 1 93 ? 13.297 8.875 4.273 1 98.56 93 ILE A N 1
ATOM 730 C CA . ILE A 1 93 ? 11.969 9.477 4.309 1 98.56 93 ILE A CA 1
ATOM 731 C C . ILE A 1 93 ? 12.086 10.992 4.168 1 98.56 93 ILE A C 1
ATOM 733 O O . ILE A 1 93 ? 12.93 11.617 4.809 1 98.56 93 ILE A O 1
ATOM 737 N N . VAL A 1 94 ? 11.266 11.578 3.287 1 98.19 94 VAL A N 1
ATOM 738 C CA . VAL A 1 94 ? 11.188 13.031 3.127 1 98.19 94 VAL A CA 1
ATOM 739 C C . VAL A 1 94 ? 9.766 13.508 3.406 1 98.19 94 VAL A C 1
ATOM 741 O O . VAL A 1 94 ? 8.828 13.117 2.713 1 98.19 94 VAL A O 1
ATOM 744 N N . GLY A 1 95 ? 9.562 14.312 4.43 1 96.81 95 GLY A N 1
ATOM 745 C CA . GLY A 1 95 ? 8.258 14.906 4.699 1 96.81 95 GLY A CA 1
ATOM 746 C C . GLY A 1 95 ? 7.746 15.766 3.561 1 96.81 95 GLY A C 1
ATOM 747 O O . GLY A 1 95 ? 8.531 16.391 2.842 1 96.81 95 GLY A O 1
ATOM 748 N N . LYS A 1 96 ? 6.406 15.734 3.375 1 93.44 96 LYS A N 1
ATOM 749 C CA . LYS A 1 96 ? 5.75 16.578 2.383 1 93.44 96 LYS A CA 1
ATOM 750 C C . LYS A 1 96 ? 4.703 17.484 3.033 1 93.44 96 LYS A C 1
ATOM 752 O O . LYS A 1 96 ? 4.078 17.109 4.027 1 93.44 96 LYS A O 1
ATOM 757 N N . PRO A 1 97 ? 4.594 18.719 2.424 1 85.69 97 PRO A N 1
ATOM 758 C CA . PRO A 1 97 ? 3.551 19.594 2.961 1 85.69 97 PRO A CA 1
ATOM 759 C C . PRO A 1 97 ? 2.143 19.047 2.723 1 85.69 97 PRO A C 1
ATOM 761 O O . PRO A 1 97 ? 1.932 18.25 1.805 1 85.69 97 PRO A O 1
ATOM 764 N N . ASN A 1 98 ? 1.245 19.391 3.646 1 74.88 98 ASN A N 1
ATOM 765 C CA . ASN A 1 98 ? -0.159 19.062 3.438 1 74.88 98 ASN A CA 1
ATOM 766 C C . ASN A 1 98 ? -0.755 19.828 2.266 1 74.88 98 ASN A C 1
ATOM 768 O O . ASN A 1 98 ? -0.428 21 2.055 1 74.88 98 ASN A O 1
ATOM 772 N N . VAL A 1 99 ? -1.223 19.156 1.252 1 64.38 99 VAL A N 1
ATOM 773 C CA . VAL A 1 99 ? -1.798 19.859 0.105 1 64.38 99 VAL A CA 1
ATOM 774 C C . VAL A 1 99 ? -3.193 20.359 0.456 1 64.38 99 VAL A C 1
ATOM 776 O O . VAL A 1 99 ? -3.941 19.703 1.176 1 64.38 99 VAL A O 1
ATOM 779 N N . ASP A 1 100 ? -3.42 21.578 0.835 1 54.44 100 ASP A N 1
ATOM 780 C CA . ASP A 1 100 ? -4.707 22.219 1.115 1 54.44 100 ASP A CA 1
ATOM 781 C C . ASP A 1 100 ? -5.75 21.828 0.071 1 54.44 100 ASP A C 1
ATOM 783 O O . ASP A 1 100 ? -6.945 21.797 0.36 1 54.44 100 ASP A O 1
ATOM 787 N N . GLY A 1 101 ? -5.57 22.047 -1.223 1 49.97 101 GLY A N 1
ATOM 788 C CA . GLY A 1 101 ? -6.582 22.219 -2.254 1 49.97 101 GLY A CA 1
ATOM 789 C C . GLY A 1 101 ? -7.199 20.906 -2.701 1 49.97 101 GLY A C 1
ATOM 790 O O . GLY A 1 101 ? -6.879 20.406 -3.779 1 49.97 101 GLY A O 1
ATOM 791 N N . ASP A 1 102 ? -7.531 20.078 -1.901 1 50.97 102 ASP A N 1
ATOM 792 C CA . ASP A 1 102 ? -8.18 18.875 -2.381 1 50.97 102 ASP A CA 1
ATOM 793 C C . ASP A 1 102 ? -9.312 19.203 -3.354 1 50.97 102 ASP A C 1
ATOM 795 O O . ASP A 1 102 ? -10.453 19.422 -2.939 1 50.97 102 ASP A O 1
ATOM 799 N N . SER A 1 103 ? -9.289 20.156 -4.277 1 47.72 103 SER A N 1
ATOM 800 C CA . SER A 1 103 ? -10.398 20.344 -5.207 1 47.72 103 SER A CA 1
ATOM 801 C C . SER A 1 103 ? -10.711 19.047 -5.957 1 47.72 103 SER A C 1
ATOM 803 O O . SER A 1 103 ? -11.406 19.078 -6.973 1 47.72 103 SER A O 1
ATOM 805 N N . TRP A 1 104 ? -10.828 17.953 -5.465 1 48.91 104 TRP A N 1
ATOM 806 C CA . TRP A 1 104 ? -10.898 16.781 -6.352 1 48.91 104 TRP A CA 1
ATOM 807 C C . TRP A 1 104 ? -12.297 16.641 -6.945 1 48.91 104 TRP A C 1
ATOM 809 O O . TRP A 1 104 ? -13.297 16.766 -6.234 1 48.91 104 TRP A O 1
ATOM 819 N N . PHE A 1 105 ? -12.695 17.234 -8.172 1 50.75 105 PHE A N 1
ATOM 820 C CA . PHE A 1 105 ? -13.906 16.859 -8.891 1 50.75 105 PHE A CA 1
ATOM 821 C C . PHE A 1 105 ? -13.758 15.469 -9.5 1 50.75 105 PHE A C 1
ATOM 823 O O . PHE A 1 105 ? -12.711 15.133 -10.047 1 50.75 105 PHE A O 1
ATOM 830 N N . CYS A 1 106 ? -14.391 14.43 -8.812 1 50.16 106 CYS A N 1
ATOM 831 C CA . CYS A 1 106 ? -14.539 13.203 -9.594 1 50.16 106 CYS A CA 1
ATOM 832 C C . CYS A 1 106 ? -15.844 13.219 -10.375 1 50.16 106 CYS A C 1
ATOM 834 O O . CYS A 1 106 ? -16.859 13.727 -9.898 1 50.16 106 CYS A O 1
ATOM 836 N N . MET B 1 1 ? -7.816 -46.219 45.469 1 36.78 1 MET B N 1
ATOM 837 C CA . MET B 1 1 ? -8.422 -46 44.156 1 36.78 1 MET B CA 1
ATOM 838 C C . MET B 1 1 ? -8.227 -44.562 43.719 1 36.78 1 MET B C 1
ATOM 840 O O . MET B 1 1 ? -9.047 -43.719 44 1 36.78 1 MET B O 1
ATOM 844 N N . THR B 1 2 ? -6.996 -44.062 43.812 1 41.72 2 THR B N 1
ATOM 845 C CA . THR B 1 2 ? -6.41 -42.75 43.625 1 41.72 2 THR B CA 1
ATOM 846 C C . THR B 1 2 ? -6.465 -42.344 42.156 1 41.72 2 THR B C 1
ATOM 848 O O . THR B 1 2 ? -5.844 -43 41.312 1 41.72 2 THR B O 1
ATOM 851 N N . THR B 1 3 ? -7.727 -42 41.656 1 40.66 3 THR B N 1
ATOM 852 C CA . THR B 1 3 ? -8.07 -41.531 40.312 1 40.66 3 THR B CA 1
ATOM 853 C C . THR B 1 3 ? -7.23 -40.312 39.906 1 40.66 3 THR B C 1
ATOM 855 O O . THR B 1 3 ? -7.273 -39.281 40.594 1 40.66 3 THR B O 1
ATOM 858 N N . LEU B 1 4 ? -5.871 -40.562 39.531 1 38.28 4 LEU B N 1
ATOM 859 C CA . LEU B 1 4 ? -4.957 -39.594 38.938 1 38.28 4 LEU B CA 1
ATOM 860 C C . LEU B 1 4 ? -5.664 -38.812 37.844 1 38.28 4 LEU B C 1
ATOM 862 O O . LEU B 1 4 ? -6.305 -39.375 36.969 1 38.28 4 LEU B O 1
ATOM 866 N N . ASN B 1 5 ? -5.938 -37.531 38.156 1 43.72 5 ASN B N 1
ATOM 867 C CA . ASN B 1 5 ? -6.43 -36.438 37.312 1 43.72 5 ASN B CA 1
ATOM 868 C C . ASN B 1 5 ? -5.594 -36.25 36.062 1 43.72 5 ASN B C 1
ATOM 870 O O . ASN B 1 5 ? -4.449 -35.812 36.125 1 43.72 5 ASN B O 1
ATOM 874 N N . HIS B 1 6 ? -5.691 -37.188 35.094 1 40.72 6 HIS B N 1
ATOM 875 C CA . HIS B 1 6 ? -5.137 -36.969 33.75 1 40.72 6 HIS B CA 1
ATOM 876 C C . HIS B 1 6 ? -5.543 -35.594 33.219 1 40.72 6 HIS B C 1
ATOM 878 O O . HIS B 1 6 ? -6.723 -35.344 32.938 1 40.72 6 HIS B O 1
ATOM 884 N N . GLN B 1 7 ? -4.934 -34.469 33.812 1 41.44 7 GLN B N 1
ATOM 885 C CA . GLN B 1 7 ? -5.012 -33.156 33.219 1 41.44 7 GLN B CA 1
ATOM 886 C C . GLN B 1 7 ? -4.715 -33.219 31.703 1 41.44 7 GLN B C 1
ATOM 888 O O . GLN B 1 7 ? -3.67 -33.719 31.297 1 41.44 7 GLN B O 1
ATOM 893 N N . GLN B 1 8 ? -5.73 -33.438 30.797 1 39.28 8 GLN B N 1
ATOM 894 C CA . GLN B 1 8 ? -5.723 -33.25 29.359 1 39.28 8 GLN B CA 1
ATOM 895 C C . GLN B 1 8 ? -5.047 -31.938 28.969 1 39.28 8 GLN B C 1
ATOM 897 O O . GLN B 1 8 ? -5.57 -30.859 29.266 1 39.28 8 GLN B O 1
ATOM 902 N N . ASN B 1 9 ? -3.707 -31.859 29.156 1 40.97 9 ASN B N 1
ATOM 903 C CA . ASN B 1 9 ? -2.979 -30.812 28.438 1 40.97 9 ASN B CA 1
ATOM 904 C C . ASN B 1 9 ? -3.488 -30.641 27.016 1 40.97 9 ASN B C 1
ATOM 906 O O . ASN B 1 9 ? -3.156 -31.438 26.141 1 40.97 9 ASN B O 1
ATOM 910 N N . ILE B 1 10 ? -4.781 -30.312 26.812 1 37 10 ILE B N 1
ATOM 911 C CA . ILE B 1 10 ? -5.242 -29.875 25.5 1 37 10 ILE B CA 1
ATOM 912 C C . ILE B 1 10 ? -4.215 -28.938 24.891 1 37 10 ILE 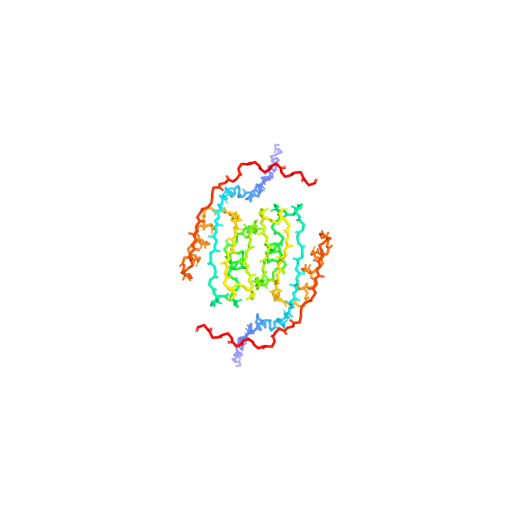B C 1
ATOM 914 O O . ILE B 1 10 ? -4.008 -27.812 25.375 1 37 10 ILE B O 1
ATOM 918 N N . ILE B 1 11 ? -3.082 -29.469 24.453 1 37.88 11 ILE B N 1
ATOM 919 C CA . ILE B 1 11 ? -2.244 -28.812 23.453 1 37.88 11 ILE B CA 1
ATOM 920 C C . ILE B 1 11 ? -3.121 -28.031 22.484 1 37.88 11 ILE B C 1
ATOM 922 O O . ILE B 1 11 ? -3.895 -28.609 21.719 1 37.88 11 ILE B O 1
ATOM 926 N N . LEU B 1 12 ? -3.738 -26.984 22.922 1 35.53 12 LEU B N 1
ATOM 927 C CA . LEU B 1 12 ? -4.223 -25.938 22.031 1 35.53 12 LEU B CA 1
ATOM 928 C C . LEU B 1 12 ? -3.305 -25.781 20.828 1 35.53 12 LEU B C 1
ATOM 930 O O . LEU B 1 12 ? -2.289 -25.094 20.906 1 35.53 12 LEU B O 1
ATOM 934 N N . SER B 1 13 ? -2.73 -26.875 20.344 1 39.41 13 SER B N 1
ATOM 935 C CA . SER B 1 13 ? -2.197 -26.766 19 1 39.41 13 SER B CA 1
ATOM 936 C C . SER B 1 13 ? -3.143 -25.984 18.094 1 39.41 13 SER B C 1
ATOM 938 O O . SER B 1 13 ? -3.873 -26.578 17.281 1 39.41 13 SER B O 1
ATOM 940 N N . ASN B 1 14 ? -4.316 -25.484 18.656 1 38.19 14 ASN B N 1
ATOM 941 C CA . ASN B 1 14 ? -5.246 -24.875 17.719 1 38.19 14 ASN B CA 1
ATOM 942 C C . ASN B 1 14 ? -4.523 -23.969 16.734 1 38.19 14 ASN B C 1
ATOM 944 O O . ASN B 1 14 ? -4.922 -23.859 15.57 1 38.19 14 ASN B O 1
ATOM 948 N N . PHE B 1 15 ? -3.922 -22.969 17.312 1 40.31 15 PHE B N 1
ATOM 949 C CA . PHE B 1 15 ? -3.982 -21.781 16.469 1 40.31 15 PHE B CA 1
ATOM 950 C C . PHE B 1 15 ? -3.133 -21.969 15.211 1 40.31 15 PHE B C 1
ATOM 952 O O . PHE B 1 15 ? -2.818 -21 14.516 1 40.31 15 PHE B O 1
ATOM 959 N N . SER B 1 16 ? -2.207 -22.891 15.242 1 45.47 16 SER B N 1
ATOM 960 C CA . SER B 1 16 ? -1.493 -22.828 13.969 1 45.47 16 SER B CA 1
ATOM 961 C C . SER B 1 16 ? -2.426 -23.125 12.797 1 45.47 16 SER B C 1
ATOM 963 O O . SER B 1 16 ? -2.73 -24.281 12.516 1 45.47 16 SER B O 1
ATOM 965 N N . LYS B 1 17 ? -3.654 -22.703 12.93 1 46.44 17 LYS B N 1
ATOM 966 C CA . LYS B 1 17 ? -4.344 -22.891 11.656 1 46.44 17 LYS B CA 1
ATOM 967 C C . LYS B 1 17 ? -3.375 -22.781 10.484 1 46.44 17 LYS B C 1
ATOM 969 O O . LYS B 1 17 ? -2.74 -21.75 10.281 1 46.44 17 LYS B O 1
ATOM 974 N N . HIS B 1 18 ? -2.697 -23.844 10.117 1 48.75 18 HIS B N 1
ATOM 975 C CA . HIS B 1 18 ? -2.066 -24.062 8.82 1 48.75 18 HIS B CA 1
ATOM 976 C C . HIS B 1 18 ? -2.787 -23.297 7.715 1 48.75 18 HIS B C 1
ATOM 978 O O . HIS B 1 18 ? -3.707 -23.828 7.086 1 48.75 18 HIS B O 1
ATOM 984 N N . SER B 1 19 ? -3.334 -22.156 8.094 1 56.66 19 SER B N 1
ATOM 985 C CA . SER B 1 19 ? -4.055 -21.422 7.059 1 56.66 19 SER B CA 1
ATOM 986 C C . SER B 1 19 ? -3.289 -21.438 5.742 1 56.66 19 SER B C 1
ATOM 988 O O . SER B 1 19 ? -2.096 -21.125 5.707 1 56.66 19 SER B O 1
ATOM 990 N N . ASN B 1 20 ? -3.525 -22.422 4.848 1 69.25 20 ASN B N 1
ATOM 991 C CA . ASN B 1 20 ? -2.992 -22.531 3.494 1 69.25 20 ASN B CA 1
ATOM 992 C C . ASN B 1 20 ? -2.91 -21.172 2.812 1 69.25 20 ASN B C 1
ATOM 994 O O . ASN B 1 20 ? -3.93 -20.609 2.408 1 69.25 20 ASN B O 1
ATOM 998 N N . ALA B 1 21 ? -1.824 -20.469 3.127 1 85.88 21 ALA B N 1
ATOM 999 C CA . ALA B 1 21 ? -1.646 -19.172 2.496 1 85.88 21 ALA B CA 1
ATOM 1000 C C . ALA B 1 21 ? -1.556 -19.297 0.979 1 85.88 21 ALA B C 1
ATOM 1002 O O . ALA B 1 21 ? -0.865 -20.188 0.467 1 85.88 21 ALA B O 1
ATOM 1003 N N . THR B 1 22 ? -2.51 -18.719 0.351 1 92.5 22 THR B N 1
ATOM 1004 C CA . THR B 1 22 ? -2.535 -18.562 -1.1 1 92.5 22 THR B CA 1
ATOM 1005 C C . THR B 1 22 ? -1.947 -17.219 -1.512 1 92.5 22 THR B C 1
ATOM 1007 O O . THR B 1 22 ? -2.016 -16.25 -0.755 1 92.5 22 THR B O 1
ATOM 1010 N N . GLN B 1 23 ? -1.164 -17.281 -2.66 1 95.69 23 GLN B N 1
ATOM 1011 C CA . GLN B 1 23 ? -0.572 -16.062 -3.193 1 95.69 23 GLN B CA 1
ATOM 1012 C C . GLN B 1 23 ? -1.012 -15.82 -4.637 1 95.69 23 GLN B C 1
ATOM 1014 O O . GLN B 1 23 ? -1.015 -16.75 -5.449 1 95.69 23 GLN B O 1
ATOM 1019 N N . ILE B 1 24 ? -1.464 -14.57 -4.879 1 96.81 24 ILE B N 1
ATOM 1020 C CA . ILE B 1 24 ? -1.776 -14.211 -6.258 1 96.81 24 ILE B CA 1
ATOM 1021 C C . ILE B 1 24 ? -1.067 -12.914 -6.625 1 96.81 24 ILE B C 1
ATOM 1023 O O . ILE B 1 24 ? -0.738 -12.109 -5.746 1 96.81 24 ILE B O 1
ATOM 1027 N N . ARG B 1 25 ? -0.759 -12.75 -7.93 1 97.94 25 ARG B N 1
ATOM 1028 C CA . ARG B 1 25 ? -0.155 -11.539 -8.477 1 97.94 25 ARG B CA 1
ATOM 1029 C C . ARG B 1 25 ? -1.087 -10.875 -9.484 1 97.94 25 ARG B C 1
ATOM 1031 O O . ARG B 1 25 ? -1.711 -11.547 -10.305 1 97.94 25 ARG B O 1
ATOM 1038 N N . LEU B 1 26 ? -1.217 -9.578 -9.289 1 98.19 26 LEU B N 1
ATOM 1039 C CA . LEU B 1 26 ? -2.07 -8.883 -10.25 1 98.19 26 LEU B CA 1
ATOM 1040 C C . LEU B 1 26 ? -1.592 -7.449 -10.453 1 98.19 26 LEU B C 1
ATOM 1042 O O . LEU B 1 26 ? -0.799 -6.934 -9.664 1 98.19 26 LEU B O 1
ATOM 1046 N N . ARG B 1 27 ? -1.948 -6.875 -11.578 1 98.62 27 ARG B N 1
ATOM 1047 C CA . ARG B 1 27 ? -1.891 -5.434 -11.805 1 98.62 27 ARG B CA 1
ATOM 1048 C C . ARG B 1 27 ? -3.25 -4.789 -11.555 1 98.62 27 ARG B C 1
ATOM 1050 O O . ARG B 1 27 ? -4.258 -5.223 -12.109 1 98.62 27 ARG B O 1
ATOM 1057 N N . LEU B 1 28 ? -3.23 -3.832 -10.672 1 98.81 28 LEU B N 1
ATOM 1058 C CA . LEU B 1 28 ? -4.402 -3.027 -10.352 1 98.81 28 LEU B CA 1
ATOM 1059 C C . LEU B 1 28 ? -4.312 -1.651 -11.008 1 98.81 28 LEU B C 1
ATOM 1061 O O . LEU B 1 28 ? -3.373 -0.897 -10.742 1 98.81 28 LEU B O 1
ATOM 1065 N N . TYR B 1 29 ? -5.246 -1.297 -11.891 1 98.75 29 TYR B N 1
ATOM 1066 C CA . TYR B 1 29 ? -5.312 0.039 -12.469 1 98.75 29 TYR B CA 1
ATOM 1067 C C . TYR B 1 29 ? -6.191 0.957 -11.633 1 98.75 29 TYR B C 1
ATOM 1069 O O . TYR B 1 29 ? -7.301 0.583 -11.242 1 98.75 29 TYR B O 1
ATOM 1077 N N . ILE B 1 30 ? -5.723 2.16 -11.344 1 98.44 30 ILE B N 1
ATOM 1078 C CA . ILE B 1 30 ? -6.414 3.094 -10.461 1 98.44 30 ILE B CA 1
ATOM 1079 C C . ILE B 1 30 ? -6.727 4.383 -11.211 1 98.44 30 ILE B C 1
ATOM 1081 O O . ILE B 1 30 ? -5.816 5.152 -11.539 1 98.44 30 ILE B O 1
ATOM 1085 N N . PRO B 1 31 ? -7.988 4.605 -11.398 1 97.81 31 PRO B N 1
ATOM 1086 C CA . PRO B 1 31 ? -8.344 5.887 -12.008 1 97.81 31 PRO B CA 1
ATOM 1087 C C . PRO B 1 31 ? -8.148 7.07 -11.062 1 97.81 31 PRO B C 1
ATOM 1089 O O . PRO B 1 31 ? -8.086 6.883 -9.844 1 97.81 31 PRO B O 1
ATOM 1092 N N . ALA B 1 32 ? -8.141 8.242 -11.625 1 96.44 32 ALA B N 1
ATOM 1093 C CA . ALA B 1 32 ? -7.859 9.469 -10.875 1 96.44 32 ALA B CA 1
ATOM 1094 C C . ALA B 1 32 ? -8.922 9.711 -9.812 1 96.44 32 ALA B C 1
ATOM 1096 O O . ALA B 1 32 ? -8.633 10.281 -8.75 1 96.44 32 ALA B O 1
ATOM 1097 N N . CYS B 1 33 ? -10.102 9.242 -10.031 1 95.19 33 CYS B N 1
ATOM 1098 C CA . CYS B 1 33 ? -11.188 9.516 -9.102 1 95.19 33 CYS B CA 1
ATOM 1099 C C . CYS B 1 33 ? -10.961 8.805 -7.77 1 95.19 33 CYS B C 1
ATOM 1101 O O . CYS B 1 33 ? -11.602 9.133 -6.77 1 95.19 33 CYS B O 1
ATOM 1103 N N . TYR B 1 34 ? -9.992 7.902 -7.695 1 96.56 34 TYR B N 1
ATOM 1104 C CA . TYR B 1 34 ? -9.688 7.195 -6.457 1 96.56 34 TYR B CA 1
ATOM 1105 C C . TYR B 1 34 ? -8.461 7.797 -5.773 1 96.56 34 TYR B C 1
ATOM 1107 O O . TYR B 1 34 ? -7.914 7.211 -4.836 1 96.56 34 TYR B O 1
ATOM 1115 N N . GLN B 1 35 ? -8.055 8.914 -6.141 1 94 35 GLN B N 1
ATOM 1116 C CA . GLN B 1 35 ? -6.84 9.562 -5.641 1 94 35 GLN B CA 1
ATOM 1117 C C . GLN B 1 35 ? -6.898 9.742 -4.125 1 94 35 GLN B C 1
ATOM 1119 O O . GLN B 1 35 ? -5.871 9.688 -3.449 1 94 35 GLN B O 1
ATOM 1124 N N . HIS B 1 36 ? -8.062 9.836 -3.559 1 93.19 36 HIS B N 1
ATOM 1125 C CA . HIS B 1 36 ? -8.195 10.094 -2.129 1 93.19 36 HIS B CA 1
ATOM 1126 C C . HIS B 1 36 ? -8.781 8.891 -1.401 1 93.19 36 HIS B C 1
ATOM 1128 O O . HIS B 1 36 ? -9.211 9.008 -0.252 1 93.19 36 HIS B O 1
ATOM 1134 N N . GLN B 1 37 ? -8.781 7.801 -2.027 1 95.94 37 GLN B N 1
ATOM 1135 C CA . GLN B 1 37 ? -9.312 6.566 -1.457 1 95.94 37 GLN B CA 1
ATOM 1136 C C . GLN B 1 37 ? -8.203 5.562 -1.182 1 95.94 37 GLN B C 1
ATOM 1138 O O . GLN B 1 37 ? -7.496 5.137 -2.102 1 95.94 37 GLN B O 1
ATOM 1143 N N . PRO B 1 38 ? -8.031 5.176 0.055 1 98.38 38 PRO B N 1
ATOM 1144 C CA . PRO B 1 38 ? -6.945 4.254 0.4 1 98.38 38 PRO B CA 1
ATOM 1145 C C . PRO B 1 38 ? -7.281 2.801 0.067 1 98.38 38 PRO B C 1
ATOM 1147 O O . PRO B 1 38 ? -7.328 1.954 0.963 1 98.38 38 PRO B O 1
ATOM 1150 N N . VAL B 1 39 ? -7.395 2.461 -1.193 1 98.69 39 VAL B N 1
ATOM 1151 C CA . VAL B 1 39 ? -7.852 1.179 -1.719 1 98.69 39 VAL B CA 1
ATOM 1152 C C . VAL B 1 39 ? -6.945 0.06 -1.212 1 98.69 39 VAL B C 1
ATOM 1154 O O . VAL B 1 39 ? -7.426 -0.952 -0.695 1 98.69 39 VAL B O 1
ATOM 1157 N N . ILE B 1 40 ? -5.656 0.233 -1.299 1 98.88 40 ILE B N 1
ATOM 1158 C CA . ILE B 1 40 ? -4.699 -0.788 -0.889 1 98.88 40 ILE B CA 1
ATOM 1159 C C . ILE B 1 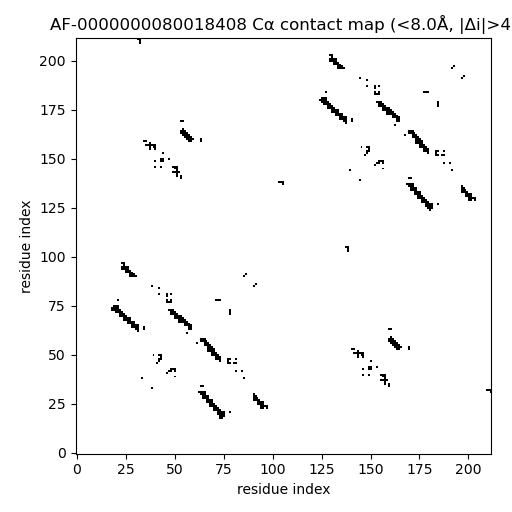40 ? -4.754 -0.965 0.627 1 98.88 40 ILE B C 1
ATOM 1161 O O . ILE B 1 40 ? -4.672 -2.088 1.131 1 98.88 40 ILE B O 1
ATOM 1165 N N . SER B 1 41 ? -4.867 0.105 1.359 1 98.88 41 SER B N 1
ATOM 1166 C CA . SER B 1 41 ? -5.004 0.029 2.811 1 98.88 41 SER B CA 1
ATOM 1167 C C . SER B 1 41 ? -6.195 -0.839 3.209 1 98.88 41 SER B C 1
ATOM 1169 O O . SER B 1 41 ? -6.113 -1.61 4.168 1 98.88 41 SER B O 1
ATOM 1171 N N . GLN B 1 42 ? -7.293 -0.757 2.469 1 98.69 42 GLN B N 1
ATOM 1172 C CA . GLN B 1 42 ? -8.5 -1.527 2.762 1 98.69 42 GLN B CA 1
ATOM 1173 C C . GLN B 1 42 ? -8.273 -3.016 2.51 1 98.69 42 GLN B C 1
ATOM 1175 O O . GLN B 1 42 ? -8.727 -3.857 3.287 1 98.69 42 GLN B O 1
ATOM 1180 N N . LEU B 1 43 ? -7.52 -3.316 1.399 1 98.88 43 LEU B N 1
ATOM 1181 C CA . LEU B 1 43 ? -7.18 -4.715 1.167 1 98.88 43 LEU B CA 1
ATOM 1182 C C . LEU B 1 43 ? -6.496 -5.32 2.389 1 98.88 43 LEU B C 1
ATOM 1184 O O . LEU B 1 43 ? -6.77 -6.465 2.758 1 98.88 43 LEU B O 1
ATOM 1188 N N . ILE B 1 44 ? -5.699 -4.504 2.969 1 98.81 44 ILE B N 1
ATOM 1189 C CA . ILE B 1 44 ? -4.859 -4.984 4.062 1 98.81 44 ILE B CA 1
ATOM 1190 C C . ILE B 1 44 ? -5.656 -4.984 5.363 1 98.81 44 ILE B C 1
ATOM 1192 O O . ILE B 1 44 ? -5.742 -6.008 6.047 1 98.81 44 ILE B O 1
ATOM 1196 N N . SER B 1 45 ? -6.281 -3.93 5.711 1 98.56 45 SER B N 1
ATOM 1197 C CA . SER B 1 45 ? -6.867 -3.76 7.035 1 98.56 45 SER B CA 1
ATOM 1198 C C . SER B 1 45 ? -8.219 -4.461 7.133 1 98.56 45 SER B C 1
ATOM 1200 O O . SER B 1 45 ? -8.531 -5.07 8.156 1 98.56 45 SER B O 1
ATOM 1202 N N . LYS B 1 46 ? -9 -4.398 6.141 1 98.38 46 LYS B N 1
ATOM 1203 C CA . LYS B 1 46 ? -10.359 -4.914 6.211 1 98.38 46 LYS B CA 1
ATOM 1204 C C . LYS B 1 46 ? -10.414 -6.379 5.785 1 98.38 46 LYS B C 1
ATOM 1206 O O . LYS B 1 46 ? -11.188 -7.164 6.336 1 98.38 46 LYS B O 1
ATOM 1211 N N . TYR B 1 47 ? -9.539 -6.758 4.859 1 98.44 47 TYR B N 1
ATOM 1212 C CA . TYR B 1 47 ? -9.633 -8.109 4.316 1 98.44 47 TYR B CA 1
ATOM 1213 C C . TYR B 1 47 ? -8.461 -8.969 4.777 1 98.44 47 TYR B C 1
ATOM 1215 O O . TYR B 1 47 ? -8.312 -10.109 4.34 1 98.44 47 TYR B O 1
ATOM 1223 N N . ASN B 1 48 ? -7.641 -8.422 5.621 1 97.94 48 ASN B N 1
ATOM 1224 C CA . ASN B 1 48 ? -6.578 -9.156 6.301 1 97.94 48 ASN B CA 1
ATOM 1225 C C . ASN B 1 48 ? -5.621 -9.805 5.309 1 97.94 48 ASN B C 1
ATOM 1227 O O . ASN B 1 48 ? -5.309 -10.992 5.422 1 97.94 48 ASN B O 1
ATOM 1231 N N . LEU B 1 49 ? -5.234 -9.016 4.316 1 98.75 49 LEU B N 1
ATOM 1232 C CA . LEU B 1 49 ? -4.305 -9.5 3.301 1 98.75 49 LEU B CA 1
ATOM 1233 C C . LEU B 1 49 ? -2.914 -8.906 3.508 1 98.75 49 LEU B C 1
ATOM 1235 O O . LEU B 1 49 ? -2.783 -7.785 4.008 1 98.75 49 LEU B O 1
ATOM 1239 N N . VAL B 1 50 ? -1.914 -9.672 3.211 1 98.62 50 VAL B N 1
ATOM 1240 C CA . VAL B 1 50 ? -0.561 -9.141 3.078 1 98.62 50 VAL B CA 1
ATOM 1241 C C . VAL B 1 50 ? -0.312 -8.719 1.632 1 98.62 50 VAL B C 1
ATOM 1243 O O . VAL B 1 50 ? -0.404 -9.531 0.713 1 98.62 50 VAL B O 1
ATOM 1246 N N . VAL B 1 51 ? -0.082 -7.426 1.405 1 98.75 51 VAL B N 1
ATOM 1247 C CA . VAL B 1 51 ? 0.061 -6.895 0.054 1 98.75 51 VAL B CA 1
ATOM 1248 C C . VAL B 1 51 ? 1.476 -6.352 -0.141 1 98.75 51 VAL B C 1
ATOM 1250 O O . VAL B 1 51 ? 1.886 -5.41 0.542 1 98.75 51 VAL B O 1
ATOM 1253 N N . ASN B 1 52 ? 2.242 -6.965 -1.014 1 98.19 52 ASN B N 1
ATOM 1254 C CA . ASN B 1 52 ? 3.523 -6.43 -1.462 1 98.19 52 ASN B CA 1
ATOM 1255 C C . ASN B 1 52 ? 3.396 -5.719 -2.807 1 98.19 52 ASN B C 1
ATOM 1257 O O . ASN B 1 52 ? 2.842 -6.273 -3.756 1 98.19 52 ASN B O 1
ATOM 1261 N N . ILE B 1 53 ? 3.836 -4.449 -2.842 1 98.31 53 ILE B N 1
ATOM 1262 C CA . ILE B 1 53 ? 3.826 -3.688 -4.086 1 98.31 53 ILE B CA 1
ATOM 1263 C C . ILE B 1 53 ? 5.156 -3.867 -4.812 1 98.31 53 ILE B C 1
ATOM 1265 O O . ILE B 1 53 ? 6.199 -3.412 -4.336 1 98.31 53 ILE B O 1
ATOM 1269 N N . THR B 1 54 ? 5.16 -4.496 -6.023 1 96.38 54 THR B N 1
ATOM 1270 C CA . THR B 1 54 ? 6.371 -4.867 -6.75 1 96.38 54 THR B CA 1
ATOM 1271 C C . THR B 1 54 ? 6.594 -3.932 -7.938 1 96.38 54 THR B C 1
ATOM 1273 O O . THR B 1 54 ? 7.672 -3.932 -8.539 1 96.38 54 THR B O 1
ATOM 1276 N N . GLY B 1 55 ? 5.617 -3.143 -8.234 1 97.69 55 GLY B N 1
ATOM 1277 C CA . GLY B 1 55 ? 5.66 -2.15 -9.297 1 97.69 55 GLY B CA 1
ATOM 1278 C C . GLY B 1 55 ? 4.555 -1.119 -9.195 1 97.69 55 GLY B C 1
ATOM 1279 O O . GLY B 1 55 ? 3.455 -1.423 -8.727 1 97.69 55 GLY B O 1
ATOM 1280 N N . ALA B 1 56 ? 4.871 0.067 -9.57 1 98.5 56 ALA B N 1
ATOM 1281 C CA . ALA B 1 56 ? 3.842 1.104 -9.555 1 98.5 56 ALA B CA 1
ATOM 1282 C C . ALA B 1 56 ? 4.246 2.297 -10.414 1 98.5 56 ALA B C 1
ATOM 1284 O O . ALA B 1 56 ? 5.434 2.613 -10.523 1 98.5 56 ALA B O 1
ATOM 1285 N N . SER B 1 57 ? 3.314 2.922 -11.016 1 98.38 57 SER B N 1
ATOM 1286 C CA . SER B 1 57 ? 3.383 4.227 -11.664 1 98.38 57 SER B CA 1
ATOM 1287 C C . SER B 1 57 ? 2.123 5.043 -11.398 1 98.38 57 SER B C 1
ATOM 1289 O O . SER B 1 57 ? 1.031 4.668 -11.828 1 98.38 57 SER B O 1
ATOM 1291 N N . LEU B 1 58 ? 2.309 6.043 -10.594 1 98 58 LEU B N 1
ATOM 1292 C CA . LEU B 1 58 ? 1.2 6.867 -10.125 1 98 58 LEU B CA 1
ATOM 1293 C C . LEU B 1 58 ? 1.691 8.25 -9.703 1 98 58 LEU B C 1
ATOM 1295 O O . LEU B 1 58 ? 2.734 8.367 -9.055 1 98 58 LEU B O 1
ATOM 1299 N N . GLY B 1 59 ? 0.902 9.297 -10.031 1 96.5 59 GLY B N 1
ATOM 1300 C CA . GLY B 1 59 ? 1.222 10.633 -9.539 1 96.5 59 GLY B CA 1
ATOM 1301 C C . GLY B 1 59 ? 0.66 11.734 -10.406 1 96.5 59 GLY B C 1
ATOM 1302 O O . GLY B 1 59 ? -0.158 11.484 -11.297 1 96.5 59 GLY B O 1
ATOM 1303 N N . LYS B 1 60 ? 1.093 12.945 -10 1 93.06 60 LYS B N 1
ATOM 1304 C CA . LYS B 1 60 ? 0.623 14.125 -10.719 1 93.06 60 LYS B CA 1
ATOM 1305 C C . LYS B 1 60 ? 0.982 14.047 -12.203 1 93.06 60 LYS B C 1
ATOM 1307 O O . LYS B 1 60 ? 0.187 14.43 -13.062 1 93.06 60 LYS B O 1
ATOM 1312 N N . ASN B 1 61 ? 2.125 13.492 -12.492 1 93.44 61 ASN B N 1
ATOM 1313 C CA . ASN B 1 61 ? 2.619 13.414 -13.859 1 93.44 61 ASN B CA 1
ATOM 1314 C C . ASN B 1 61 ? 1.766 12.484 -14.719 1 93.44 61 ASN B C 1
ATOM 1316 O O . ASN B 1 61 ? 1.781 12.57 -15.945 1 93.44 61 ASN B O 1
ATOM 1320 N N . THR B 1 62 ? 1.016 11.602 -14.148 1 94.06 62 THR B N 1
ATOM 1321 C CA . THR B 1 62 ? 0.128 10.68 -14.852 1 94.06 62 THR B CA 1
ATOM 1322 C C . THR B 1 62 ? -1.321 11.148 -14.758 1 94.06 62 THR B C 1
ATOM 1324 O O . THR B 1 62 ? -2.242 10.406 -15.102 1 94.06 62 THR B O 1
ATOM 1327 N N . GLY B 1 63 ? -1.61 12.367 -14.281 1 94.06 63 GLY B N 1
ATOM 1328 C CA . GLY B 1 63 ? -2.969 12.812 -14.023 1 94.06 63 GLY B CA 1
ATOM 1329 C C . GLY B 1 63 ? -3.613 12.109 -12.844 1 94.06 63 GLY B C 1
ATOM 1330 O O . GLY B 1 63 ? -4.832 11.922 -12.812 1 94.06 63 GLY B O 1
ATOM 1331 N N . TYR B 1 64 ? -2.861 11.523 -11.914 1 93.62 64 TYR B N 1
ATOM 1332 C CA . TYR B 1 64 ? -3.268 10.852 -10.688 1 93.62 64 TYR B CA 1
ATOM 1333 C C . TYR B 1 64 ? -3.961 9.523 -10.992 1 93.62 64 TYR B C 1
ATOM 1335 O O . TYR B 1 64 ? -4.699 9 -10.156 1 93.62 64 TYR B O 1
ATOM 1343 N N . GLU B 1 65 ? -3.807 9.125 -12.227 1 97.5 65 GLU B N 1
ATOM 1344 C CA . GLU B 1 65 ? -4.141 7.75 -12.586 1 97.5 65 GLU B CA 1
ATOM 1345 C C . GLU B 1 65 ? -2.883 6.902 -12.75 1 97.5 65 GLU B C 1
ATOM 1347 O O . GLU B 1 65 ? -1.793 7.434 -12.969 1 97.5 65 GLU B O 1
ATOM 1352 N N . GLY B 1 66 ? -2.994 5.602 -12.602 1 98.19 66 GLY B N 1
ATOM 1353 C CA . GLY B 1 66 ? -1.83 4.738 -12.711 1 98.19 66 GLY B CA 1
ATOM 1354 C C . GLY B 1 66 ? -2.129 3.289 -12.375 1 98.19 66 GLY B C 1
ATOM 1355 O O . GLY B 1 66 ? -3.232 2.803 -12.633 1 98.19 66 GLY B O 1
ATOM 1356 N N . TYR B 1 67 ? -1.061 2.574 -11.992 1 98.62 67 TYR B N 1
ATOM 1357 C CA . TYR B 1 67 ? -1.25 1.163 -11.68 1 98.62 67 TYR B CA 1
ATOM 1358 C C . TYR B 1 67 ? -0.338 0.728 -10.539 1 98.62 67 TYR B C 1
ATOM 1360 O O . TYR B 1 67 ? 0.639 1.41 -10.227 1 98.62 67 TYR B O 1
ATOM 1368 N N . PHE B 1 68 ? -0.708 -0.346 -9.93 1 98.62 68 PHE B N 1
ATOM 1369 C CA . PHE B 1 68 ? 0.085 -1.089 -8.953 1 98.62 68 PHE B CA 1
ATOM 1370 C C . PHE B 1 68 ? 0.232 -2.547 -9.375 1 98.62 68 PHE B C 1
ATOM 1372 O O . PHE B 1 68 ? -0.76 -3.215 -9.68 1 98.62 68 PHE B O 1
ATOM 1379 N N . ASP B 1 69 ? 1.433 -3.027 -9.477 1 98.25 69 ASP B N 1
ATOM 1380 C CA . ASP B 1 69 ? 1.684 -4.465 -9.445 1 98.25 69 ASP B CA 1
ATOM 1381 C C . ASP B 1 69 ? 1.81 -4.969 -8.008 1 98.25 69 ASP B C 1
ATOM 1383 O O . ASP B 1 69 ? 2.658 -4.492 -7.25 1 98.25 69 ASP B O 1
ATOM 1387 N N . ILE B 1 70 ? 0.898 -5.941 -7.637 1 98.44 70 ILE B N 1
ATOM 1388 C CA . ILE B 1 70 ? 0.885 -6.355 -6.238 1 98.44 70 ILE B CA 1
ATOM 1389 C C . ILE B 1 70 ? 0.912 -7.879 -6.152 1 98.44 70 ILE B C 1
ATOM 1391 O O . ILE B 1 70 ? 0.358 -8.562 -7.012 1 98.44 70 ILE B O 1
ATOM 1395 N N . GLN B 1 71 ? 1.632 -8.336 -5.125 1 97.5 71 GLN B N 1
ATOM 1396 C CA . GLN B 1 71 ? 1.53 -9.703 -4.625 1 97.5 71 GLN B CA 1
ATOM 1397 C C . GLN B 1 71 ? 0.672 -9.766 -3.363 1 97.5 71 GLN B C 1
ATOM 1399 O O . GLN B 1 71 ? 0.954 -9.078 -2.379 1 97.5 71 GLN B O 1
ATOM 1404 N N . ILE B 1 72 ? -0.408 -10.578 -3.457 1 98.12 72 ILE B N 1
ATOM 1405 C CA . ILE B 1 72 ? -1.36 -10.656 -2.354 1 98.12 72 ILE B CA 1
ATOM 1406 C C . ILE B 1 72 ? -1.308 -12.047 -1.726 1 98.12 72 ILE B C 1
ATOM 1408 O O . ILE B 1 72 ? -1.354 -13.055 -2.432 1 98.12 72 ILE B O 1
ATOM 1412 N N . ARG B 1 73 ? -1.17 -12.062 -0.372 1 98.06 73 ARG B N 1
ATOM 1413 C CA . ARG B 1 73 ? -1.156 -13.312 0.377 1 98.06 73 ARG B CA 1
ATOM 1414 C C . ARG B 1 73 ? -2.262 -13.336 1.427 1 98.06 73 ARG B C 1
ATOM 1416 O O . ARG B 1 73 ? -2.527 -12.32 2.078 1 98.06 73 ARG B O 1
ATOM 1423 N N . GLY B 1 74 ? -2.918 -14.43 1.6 1 97.75 74 GLY B N 1
ATOM 1424 C CA . GLY B 1 74 ? -3.973 -14.703 2.562 1 97.75 74 GLY B CA 1
ATOM 1425 C C . GLY B 1 74 ? -4.648 -16.047 2.34 1 97.75 74 GLY B C 1
ATOM 1426 O O . GLY B 1 74 ? -4.242 -16.812 1.465 1 97.75 74 GLY B O 1
ATOM 1427 N N . ASP B 1 75 ? -5.516 -16.391 3.182 1 96.94 75 ASP B N 1
ATOM 1428 C CA . ASP B 1 75 ? -6.273 -17.609 2.91 1 96.94 75 ASP B CA 1
ATOM 1429 C C . ASP B 1 75 ? -7.219 -17.406 1.727 1 96.94 75 ASP B C 1
ATOM 1431 O O . ASP B 1 75 ? -7.422 -16.281 1.264 1 96.94 75 ASP B O 1
ATOM 1435 N N . ILE B 1 76 ? -7.695 -18.5 1.219 1 96.19 76 ILE B N 1
ATOM 1436 C CA . ILE B 1 76 ? -8.516 -18.484 0.016 1 96.19 76 ILE B CA 1
ATOM 1437 C C . ILE B 1 76 ? -9.719 -17.562 0.225 1 96.19 76 ILE B C 1
ATOM 1439 O O . ILE B 1 76 ? -10.086 -16.797 -0.67 1 96.19 76 ILE B O 1
ATOM 1443 N N . SER B 1 77 ? -10.336 -17.594 1.38 1 97.56 77 SER B N 1
ATOM 1444 C CA . SER B 1 77 ? -11.5 -16.766 1.658 1 97.56 77 SER B CA 1
ATOM 1445 C C . SER B 1 77 ? -11.125 -15.281 1.706 1 97.56 77 SER B C 1
ATOM 1447 O O . SER B 1 77 ? -11.883 -14.43 1.238 1 97.56 77 SER B O 1
ATOM 1449 N N . GLN B 1 78 ? -9.984 -14.945 2.295 1 97.88 78 GLN B N 1
ATOM 1450 C CA . GLN B 1 78 ? -9.508 -13.57 2.355 1 97.88 78 GLN B CA 1
ATOM 1451 C C . GLN B 1 78 ? -9.242 -13.023 0.957 1 97.88 78 GLN B C 1
ATOM 1453 O O . GLN B 1 78 ? -9.68 -11.914 0.626 1 97.88 78 GLN B O 1
ATOM 1458 N N . ILE B 1 79 ? -8.586 -13.789 0.167 1 98.25 79 ILE B N 1
ATOM 1459 C CA . ILE B 1 79 ? -8.266 -13.406 -1.203 1 98.25 79 ILE B CA 1
ATOM 1460 C C . ILE B 1 79 ? -9.555 -13.195 -1.995 1 98.25 79 ILE B C 1
ATOM 1462 O O . ILE B 1 79 ? -9.703 -12.188 -2.688 1 98.25 79 ILE B O 1
ATOM 1466 N N . SER B 1 80 ? -10.422 -14.133 -1.853 1 98 80 SER B N 1
ATOM 1467 C CA . SER B 1 80 ? -11.695 -14.016 -2.557 1 98 80 SER B CA 1
ATOM 1468 C C . SER B 1 80 ? -12.438 -12.742 -2.156 1 98 80 SER B C 1
ATOM 1470 O O . SER B 1 80 ? -12.953 -12.023 -3.012 1 98 80 SER B O 1
ATOM 1472 N N . SER B 1 81 ? -12.469 -12.414 -0.948 1 98.56 81 SER B N 1
ATOM 1473 C CA . SER B 1 81 ? -13.141 -11.211 -0.462 1 98.56 81 SER B CA 1
ATOM 1474 C C . SER B 1 81 ? -12.422 -9.945 -0.92 1 98.56 81 SER B C 1
ATOM 1476 O O . SER B 1 81 ? -13.062 -8.961 -1.279 1 98.56 81 SER B O 1
ATOM 1478 N N . GLY B 1 82 ? -11.094 -9.961 -0.876 1 98.75 82 GLY B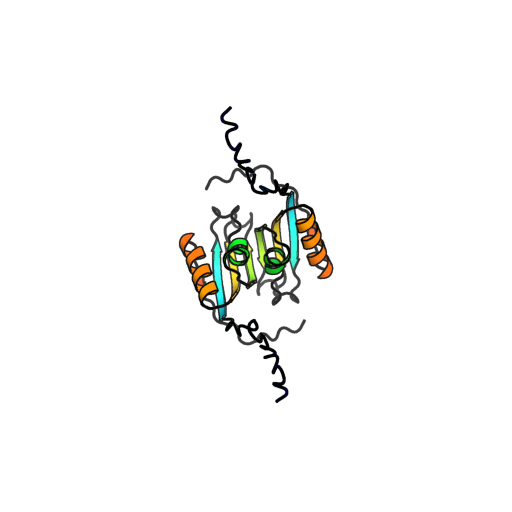 N 1
ATOM 1479 C CA . GLY B 1 82 ? -10.32 -8.828 -1.354 1 98.75 82 GLY B CA 1
ATOM 1480 C C . GLY B 1 82 ? -10.539 -8.531 -2.826 1 98.75 82 GLY B C 1
ATOM 1481 O O . GLY B 1 82 ? -10.688 -7.375 -3.219 1 98.75 82 GLY B O 1
ATOM 1482 N N . LEU B 1 83 ? -10.633 -9.633 -3.596 1 98.56 83 LEU B N 1
ATOM 1483 C CA . LEU B 1 83 ? -10.883 -9.484 -5.023 1 98.56 83 LEU B CA 1
ATOM 1484 C C . LEU B 1 83 ? -12.297 -8.969 -5.2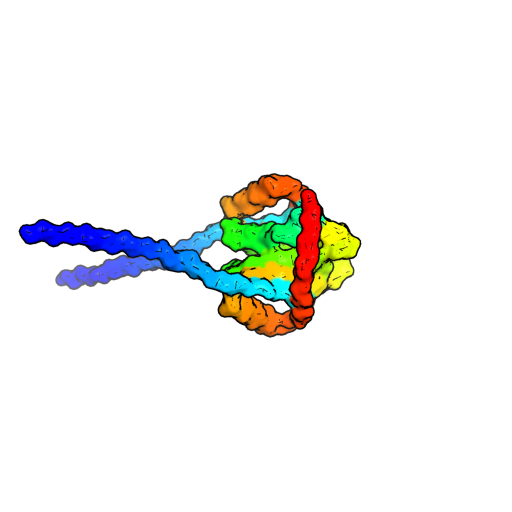73 1 98.56 83 LEU B C 1
ATOM 1486 O O . LEU B 1 83 ? -12.516 -8.148 -6.172 1 98.56 83 LEU B O 1
ATOM 1490 N N . SER B 1 84 ? -13.273 -9.43 -4.539 1 98.69 84 SER B N 1
ATOM 1491 C CA . SER B 1 84 ? -14.648 -8.938 -4.637 1 98.69 84 SER B CA 1
ATOM 1492 C C . SER B 1 84 ? -14.719 -7.449 -4.305 1 98.69 84 SER B C 1
ATOM 1494 O O . SER B 1 84 ? -15.461 -6.703 -4.949 1 98.69 84 SER B O 1
ATOM 1496 N N . TYR B 1 85 ? -13.969 -7.039 -3.32 1 98.88 85 TYR B N 1
ATOM 1497 C CA . TYR B 1 85 ? -13.867 -5.629 -2.967 1 98.88 85 TYR B CA 1
ATOM 1498 C C . TYR B 1 85 ? -13.359 -4.805 -4.145 1 98.88 85 TYR B C 1
ATOM 1500 O O . TYR B 1 85 ? -13.984 -3.818 -4.539 1 98.88 85 TYR B O 1
ATOM 1508 N N . LEU B 1 86 ? -12.25 -5.16 -4.758 1 98.75 86 LEU B N 1
ATOM 1509 C CA . LEU B 1 86 ? -11.695 -4.434 -5.895 1 98.75 86 LEU B CA 1
ATOM 1510 C C . LEU B 1 86 ? -12.695 -4.383 -7.047 1 98.75 86 LEU B C 1
ATOM 1512 O O . LEU B 1 86 ? -12.82 -3.359 -7.723 1 98.75 86 LEU B O 1
ATOM 1516 N N . GLU B 1 87 ? -13.398 -5.512 -7.223 1 98.19 87 GLU B N 1
ATOM 1517 C CA . GLU B 1 87 ? -14.414 -5.578 -8.273 1 98.19 87 GLU B CA 1
ATOM 1518 C C . GLU B 1 87 ? -15.562 -4.609 -7.992 1 98.19 87 GLU B C 1
ATOM 1520 O O . GLU B 1 87 ? -16.094 -3.979 -8.914 1 98.19 87 GLU B O 1
ATOM 1525 N N . SER B 1 88 ? -15.922 -4.492 -6.781 1 98.38 88 SER B N 1
ATOM 1526 C CA . SER B 1 88 ? -17.031 -3.617 -6.402 1 98.38 88 SER B CA 1
ATOM 1527 C C . SER B 1 88 ? -16.688 -2.152 -6.664 1 98.38 88 SER B C 1
ATOM 1529 O O . SER B 1 88 ? -17.594 -1.319 -6.809 1 98.38 88 SER B O 1
ATOM 1531 N N . LEU B 1 89 ? -15.43 -1.856 -6.691 1 98.12 89 LEU B N 1
ATOM 1532 C CA . LEU B 1 89 ? -14.984 -0.502 -6.996 1 98.12 89 LEU B CA 1
ATOM 1533 C C . LEU B 1 89 ? -14.906 -0.28 -8.5 1 98.12 89 LEU B C 1
ATOM 1535 O O . LEU B 1 89 ? -14.586 0.821 -8.953 1 98.12 89 LEU B O 1
ATOM 1539 N N . ASN B 1 90 ? -15.172 -1.309 -9.273 1 98.06 90 ASN B N 1
ATOM 1540 C CA . ASN B 1 90 ? -15.133 -1.256 -10.727 1 98.06 90 ASN B CA 1
ATOM 1541 C C . ASN B 1 90 ? -13.727 -0.941 -11.242 1 98.06 90 ASN B C 1
ATOM 1543 O O . ASN B 1 90 ? -13.57 -0.183 -12.195 1 98.06 90 ASN B O 1
ATOM 1547 N N . LEU B 1 91 ? -12.758 -1.49 -10.547 1 98.62 91 LEU B N 1
ATOM 1548 C CA . LEU B 1 91 ? -11.367 -1.307 -10.961 1 98.62 91 LEU B CA 1
ATOM 1549 C C . LEU B 1 91 ? -10.961 -2.379 -11.969 1 98.62 91 LEU B C 1
ATOM 1551 O O . LEU B 1 91 ? -11.391 -3.527 -11.867 1 98.62 91 LEU B O 1
ATOM 1555 N N . LYS B 1 92 ? -10.141 -2.012 -12.969 1 98.38 92 LYS B N 1
ATOM 1556 C CA . LYS B 1 92 ? -9.531 -2.969 -13.883 1 98.38 92 LYS B CA 1
ATOM 1557 C C . LYS B 1 92 ? -8.391 -3.729 -13.211 1 98.38 92 LYS B C 1
ATOM 1559 O O . LYS B 1 92 ? -7.508 -3.121 -12.609 1 98.38 92 LYS B O 1
ATOM 1564 N N . ILE B 1 93 ? -8.461 -5.051 -13.25 1 98.56 93 ILE B N 1
ATOM 1565 C CA . ILE B 1 93 ? -7.457 -5.93 -12.664 1 98.56 93 ILE B CA 1
ATOM 1566 C C . ILE B 1 93 ? -6.949 -6.906 -13.727 1 98.56 93 ILE B C 1
ATOM 1568 O O . ILE B 1 93 ? -7.738 -7.48 -14.477 1 98.56 93 ILE B O 1
ATOM 1572 N N . VAL B 1 94 ? -5.629 -7.055 -13.828 1 98.19 94 VAL B N 1
ATOM 1573 C CA . VAL B 1 94 ? -5.012 -8.031 -14.719 1 98.19 94 VAL B CA 1
ATOM 1574 C C . VAL B 1 94 ? -4.152 -9 -13.914 1 98.19 94 VAL B C 1
ATOM 1576 O O . VAL B 1 94 ? -3.189 -8.586 -13.258 1 98.19 94 VAL B O 1
ATOM 1579 N N . GLY B 1 95 ? -4.484 -10.281 -13.891 1 96.75 95 GLY B N 1
ATOM 1580 C CA . GLY B 1 95 ? -3.66 -11.281 -13.242 1 96.75 95 GLY B CA 1
ATOM 1581 C C . GLY B 1 95 ? -2.26 -11.367 -13.812 1 96.75 95 GLY B C 1
ATOM 1582 O O . GLY B 1 95 ? -2.057 -11.133 -15.008 1 96.75 95 GLY B O 1
ATOM 1583 N N . LYS B 1 96 ? -1.278 -11.656 -12.93 1 93.25 96 LYS B N 1
ATOM 1584 C CA . LYS B 1 96 ? 0.105 -11.867 -13.352 1 93.25 96 LYS B CA 1
ATOM 1585 C C . LYS B 1 96 ? 0.601 -13.25 -12.938 1 93.25 96 LYS B C 1
ATOM 1587 O O . LYS B 1 96 ? 0.181 -13.789 -11.914 1 93.25 96 LYS B O 1
ATOM 1592 N N . PRO B 1 97 ? 1.49 -13.805 -13.836 1 85.56 97 PRO B N 1
ATOM 1593 C CA . PRO B 1 97 ? 2.059 -15.102 -13.453 1 85.56 97 PRO B CA 1
ATOM 1594 C C . PRO B 1 97 ? 2.947 -15.008 -12.219 1 85.56 97 PRO B C 1
ATOM 1596 O O . PRO B 1 97 ? 3.484 -13.938 -11.914 1 85.56 97 PRO B O 1
ATOM 1599 N N . ASN B 1 98 ? 2.963 -16.125 -11.477 1 74.94 98 ASN B N 1
ATOM 1600 C CA . ASN B 1 98 ? 3.893 -16.188 -10.359 1 74.94 98 ASN B CA 1
ATOM 1601 C C . ASN B 1 98 ? 5.344 -16.219 -10.828 1 74.94 98 ASN B C 1
ATOM 1603 O O . ASN B 1 98 ? 5.656 -16.812 -11.859 1 74.94 98 ASN B O 1
ATOM 1607 N N . VAL B 1 99 ? 6.137 -15.258 -10.422 1 64.56 99 VAL B N 1
ATOM 1608 C CA . VAL B 1 99 ? 7.535 -15.234 -10.844 1 64.56 99 VAL B CA 1
ATOM 1609 C C . VAL B 1 99 ? 8.328 -16.281 -10.07 1 64.56 99 VAL B C 1
ATOM 1611 O O . VAL B 1 99 ? 8.086 -16.5 -8.883 1 64.56 99 VAL B O 1
ATOM 1614 N N . ASP B 1 100 ? 8.617 -17.438 -10.578 1 55.03 100 ASP B N 1
ATOM 1615 C CA . ASP B 1 100 ? 9.422 -18.5 -9.984 1 55.03 100 ASP B CA 1
ATOM 1616 C C . ASP B 1 100 ? 10.68 -17.922 -9.328 1 55.03 100 ASP B C 1
ATOM 1618 O O . ASP B 1 100 ? 11.18 -18.484 -8.344 1 55.03 100 ASP B O 1
ATOM 1622 N N . GLY B 1 101 ? 11.602 -17.266 -10.047 1 50.03 101 GLY B N 1
ATOM 1623 C CA . GLY B 1 101 ? 13.023 -17.094 -9.766 1 50.03 101 GLY B CA 1
ATOM 1624 C C . GLY B 1 101 ? 13.305 -16.062 -8.703 1 50.03 101 GLY B C 1
ATOM 1625 O O . GLY B 1 101 ? 13.656 -14.914 -9.023 1 50.03 101 GLY B O 1
ATOM 1626 N N . ASP B 1 102 ? 12.703 -16.062 -7.672 1 50.75 102 ASP B N 1
ATOM 1627 C CA . ASP B 1 102 ? 13.062 -15.102 -6.633 1 50.75 102 ASP B CA 1
ATOM 16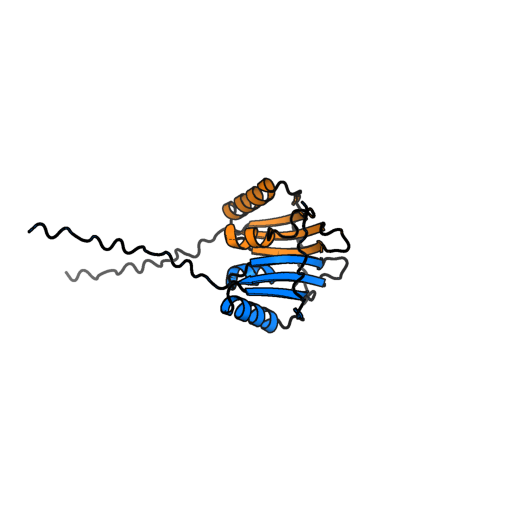28 C C . ASP B 1 102 ? 14.57 -15.055 -6.422 1 50.75 102 ASP B C 1
ATOM 1630 O O . ASP B 1 102 ? 15.117 -15.789 -5.594 1 50.75 102 ASP B O 1
ATOM 1634 N N . SER B 1 103 ? 15.492 -15.188 -7.375 1 47.66 103 SER B N 1
ATOM 1635 C CA . SER B 1 103 ? 16.906 -15.078 -7.07 1 47.66 103 SER B CA 1
ATOM 1636 C C . SER B 1 103 ? 17.219 -13.766 -6.352 1 47.66 103 SER B C 1
ATOM 1638 O O . SER B 1 103 ? 18.375 -13.359 -6.277 1 47.66 103 SER B O 1
ATOM 1640 N N . TRP B 1 104 ? 16.594 -13.289 -5.43 1 49.34 104 TRP B N 1
ATOM 1641 C CA . TRP B 1 104 ? 16.891 -11.93 -4.984 1 49.34 104 TRP B CA 1
ATOM 1642 C C . TRP B 1 104 ? 18.141 -11.898 -4.125 1 49.34 104 TRP B C 1
ATOM 1644 O O . TRP B 1 104 ? 18.344 -12.758 -3.262 1 49.34 104 TRP B O 1
ATOM 1654 N N . PHE B 1 105 ? 19.453 -11.672 -4.668 1 50.78 105 PHE B N 1
ATOM 1655 C CA . PHE B 1 105 ? 20.609 -11.359 -3.84 1 50.78 105 PHE B CA 1
ATOM 1656 C C . PHE B 1 105 ? 20.5 -9.945 -3.287 1 50.78 105 PHE B C 1
ATOM 1658 O O . PHE B 1 105 ? 20.109 -9.016 -4 1 50.78 105 PHE B O 1
ATOM 1665 N N . CYS B 1 106 ? 20.094 -9.82 -1.944 1 49.75 106 CYS B N 1
ATOM 1666 C CA . CYS B 1 106 ? 20.375 -8.523 -1.334 1 49.75 106 CYS B CA 1
ATOM 1667 C C . CYS B 1 106 ? 21.766 -8.492 -0.732 1 49.75 106 CYS B C 1
ATOM 1669 O O . CYS B 1 106 ? 22.25 -9.492 -0.199 1 49.75 106 CYS B O 1
#

Nearest PDB structures (foldseek):
  3mgj-assembly1_B  TM=6.324E-01  e=2.963E-04  Methanocaldococcus jannaschii
  1y7p-assembly2_B  TM=6.461E-01  e=1.733E-02  Archaeoglobus fulgidus
  2wvd-assembly2_B  TM=5.545E-01  e=3.240E-02  Helicobacter pylori 26695
  6vh5-assembly1_C  TM=6.345E-01  e=3.962E-01  Brucella abortus 2308
  7qri-assembly1_B  TM=5.193E-01  e=3.722E-01  Homo sapiens